Protein AF-A0A9P5XUV0-F1 (afdb_monomer)

Nearest PDB structures (foldseek):
  5xfi-assembly1_B  TM=5.082E-01  e=7.656E-01  Calystegia sepium
  5av7-assembly2_C  TM=4.952E-01  e=1.783E+00  Calystegia sepium
  4jgl-assembly1_A  TM=4.776E-01  e=5.744E+00  Bacteroides eggerthii DSM 20697

Solvent-accessible surface area (backbone atoms only — not comparable to full-atom values): 13568 Å² total; per-residue (Å²): 127,92,63,66,72,57,54,60,59,60,45,52,77,76,41,89,73,63,74,39,68,63,50,45,53,51,52,50,54,50,49,54,51,53,51,51,55,49,52,53,53,49,58,60,69,76,55,93,80,73,96,77,74,92,62,80,64,90,62,82,73,58,88,83,54,56,60,50,64,79,87,70,70,88,43,68,40,50,47,71,62,52,49,61,76,43,68,84,42,77,90,51,67,64,43,66,66,52,50,41,52,52,51,48,56,53,50,34,64,73,68,70,50,66,98,77,73,74,72,92,66,97,64,58,77,63,73,35,56,42,52,59,88,49,31,35,23,59,48,71,52,38,36,37,50,47,71,47,96,87,74,42,83,48,71,49,70,40,24,47,92,49,90,48,19,65,49,78,42,78,31,81,64,60,77,56,89,56,104,74,73,82,68,97,50,98,83,61,100,65,80,80,68,51,58,42,78,47,74,46,82,72,44,71,51,70,54,74,48,75,75,63,93,127

Mean predicted aligned error: 16.93 Å

Sequence (214 aa):
GELEHKTPKKWYLRTSRKNFVQQITQIERRQSRICKIRSTLNRERNNPSTGMRDIDEPSDIDPLVCYHIGKTQNNPVHIPSFLQANAWDPSLKGFLPMLKNHLLFRIQKILCVAPNLEVPGYTTGACLIFFQGDRIYQHAMIRFNYTTYDIRRVQDIVNPGTSHCNVMLLSGEATIQSPSTKALHPSLNVPPHPYIYAKVLGIYHVNVIYTGPG

Foldseek 3Di:
DPCVVVLLVVQLVVDPVPVVVVVSVVVVVVVVVVVVVVVVVVVVVPDPDDDDPPPPDPDPPPLPDFKDFDPDQPAKDQQVVVCVVVVVPPVCVCVLVVVLVVVLVVVCVVVVPDPPPPPPDDDDSSNQKDFDVNIKGFGQKMWGWDADPVRDIDIQMDGLVDPRFKDKDFDPCVVPPDPDDDDPPPPDPDPPDRIDMDGHNTDIDTDMGGRDDD

Secondary structure (DSSP, 8-state):
--STTHHHHHHHTTS-SSSHHHHHHHHHHHHHHHHHHHHHHHHHHS----------------TT--EEE----SSEEEHHHHHHHTTT-GGGTTHHHHHHHHHHHHHHHHHT--TT---SSS--GGGGEEEGGGEEEEES-EEEEEE-TTS-EEEEEE-TTSSTTEEEEE-GGGG---S----SSTT---PPPSEEEEE---EEE--EEE-S--

Structure (mmCIF, N/CA/C/O backbone):
data_AF-A0A9P5XUV0-F1
#
_entry.id   AF-A0A9P5XUV0-F1
#
loop_
_atom_site.group_PDB
_atom_site.id
_atom_site.type_symbol
_atom_site.label_atom_id
_atom_site.label_alt_id
_atom_site.label_comp_id
_atom_site.label_asym_id
_atom_site.label_entity_id
_atom_site.label_seq_id
_atom_site.pdbx_PDB_ins_code
_atom_site.Cartn_x
_atom_site.Cartn_y
_atom_site.Cartn_z
_atom_site.occupancy
_atom_site.B_iso_or_equiv
_atom_site.auth_seq_id
_atom_site.auth_comp_id
_atom_site.auth_asym_id
_atom_site.auth_atom_id
_atom_site.pdbx_PDB_model_num
ATOM 1 N N . GLY A 1 1 ? 4.238 -22.560 -43.565 1.00 52.72 1 GLY A N 1
ATOM 2 C CA . GLY A 1 1 ? 4.557 -23.753 -44.374 1.00 52.72 1 GLY A CA 1
ATOM 3 C C . GLY A 1 1 ? 4.628 -23.443 -45.859 1.00 52.72 1 GLY A C 1
ATOM 4 O O . GLY A 1 1 ? 5.632 -22.917 -46.306 1.00 52.72 1 GLY A O 1
ATOM 5 N N . GLU A 1 2 ? 3.575 -23.715 -46.637 1.00 51.16 2 GLU A N 1
ATOM 6 C CA . GLU A 1 2 ? 3.646 -23.655 -48.117 1.00 51.16 2 GLU A CA 1
ATOM 7 C C . GLU A 1 2 ? 3.222 -22.314 -48.763 1.00 51.16 2 GLU A C 1
ATOM 9 O O . GLU A 1 2 ? 3.473 -22.072 -49.944 1.00 51.16 2 GLU A O 1
ATOM 14 N N . LEU A 1 3 ? 2.607 -21.394 -48.008 1.00 55.12 3 LEU A N 1
ATOM 15 C CA . LEU A 1 3 ? 2.100 -20.106 -48.526 1.00 55.12 3 LEU A CA 1
ATOM 16 C C . LEU A 1 3 ? 2.934 -18.876 -48.124 1.00 55.12 3 LEU A C 1
ATOM 18 O O . LEU A 1 3 ? 2.789 -17.818 -48.740 1.00 55.12 3 LEU A O 1
ATOM 22 N N . GLU A 1 4 ? 3.841 -19.006 -47.154 1.00 57.94 4 GLU A N 1
ATOM 23 C CA . GLU A 1 4 ? 4.613 -17.882 -46.590 1.00 57.94 4 GLU A CA 1
ATOM 24 C C . GLU A 1 4 ? 5.681 -17.331 -47.543 1.00 57.94 4 GLU A C 1
ATOM 26 O O . GLU A 1 4 ? 6.051 -16.169 -47.443 1.00 57.94 4 GLU A O 1
ATOM 31 N N . HIS A 1 5 ? 6.122 -18.093 -48.547 1.00 58.78 5 HIS A N 1
ATOM 32 C CA . HIS A 1 5 ? 7.046 -17.581 -49.568 1.00 58.78 5 HIS A CA 1
ATOM 33 C C . HIS A 1 5 ? 6.363 -16.719 -50.646 1.00 58.78 5 HIS A C 1
ATOM 35 O O . HIS A 1 5 ? 7.043 -16.028 -51.413 1.00 58.78 5 HIS A O 1
ATOM 41 N N . LYS A 1 6 ? 5.021 -16.722 -50.726 1.00 67.62 6 LYS A N 1
ATOM 42 C CA . LYS A 1 6 ? 4.278 -15.904 -51.704 1.00 67.62 6 LYS A CA 1
ATOM 43 C C . LYS A 1 6 ? 4.158 -14.442 -51.257 1.00 67.62 6 LYS A C 1
ATOM 45 O O . LYS A 1 6 ? 4.060 -13.555 -52.108 1.00 67.62 6 LYS A O 1
ATOM 50 N N . THR A 1 7 ? 4.188 -14.173 -49.952 1.00 67.69 7 THR A N 1
ATOM 51 C CA . THR A 1 7 ? 4.042 -12.826 -49.380 1.00 67.69 7 THR A CA 1
ATOM 52 C C . THR A 1 7 ? 5.271 -11.935 -49.622 1.00 67.69 7 THR A C 1
ATOM 54 O O . THR A 1 7 ? 5.073 -10.863 -50.201 1.00 67.69 7 THR A O 1
ATOM 57 N N . PRO A 1 8 ? 6.530 -12.363 -49.372 1.00 68.94 8 PRO A N 1
ATOM 58 C CA . PRO A 1 8 ? 7.714 -11.570 -49.710 1.00 68.94 8 PRO A CA 1
ATOM 59 C C . PRO A 1 8 ? 7.824 -11.260 -51.204 1.00 68.94 8 PRO A C 1
ATOM 61 O O . PRO A 1 8 ? 8.154 -10.136 -51.576 1.00 68.94 8 PRO A O 1
ATOM 64 N N . LYS A 1 9 ? 7.482 -12.219 -52.080 1.00 77.88 9 LYS A N 1
ATOM 65 C CA . LYS A 1 9 ? 7.509 -12.024 -53.542 1.00 77.88 9 LYS A CA 1
ATOM 66 C C . LYS A 1 9 ? 6.509 -10.957 -54.005 1.00 77.88 9 LYS A C 1
ATOM 68 O O . LYS A 1 9 ? 6.847 -10.125 -54.843 1.00 77.88 9 LYS A O 1
ATOM 73 N N . LYS A 1 10 ? 5.301 -10.924 -53.427 1.00 79.44 10 LYS A N 1
ATOM 74 C CA . LYS A 1 10 ? 4.318 -9.855 -53.687 1.00 79.44 10 LYS A CA 1
ATOM 75 C C . LYS A 1 10 ? 4.767 -8.501 -53.131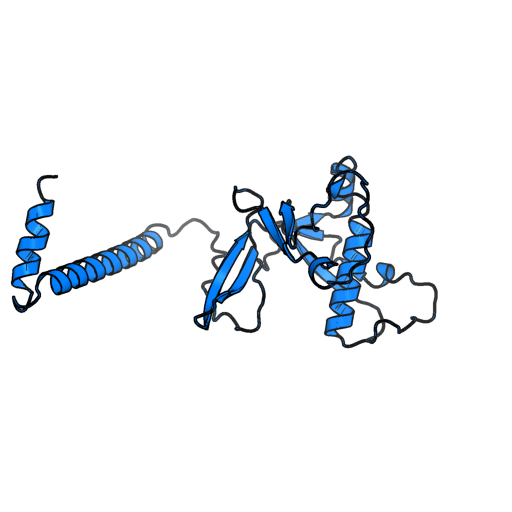 1.00 79.44 10 LYS A C 1
ATOM 77 O O . LYS A 1 10 ? 4.487 -7.475 -53.746 1.00 79.44 10 LYS A O 1
ATOM 82 N N . TRP A 1 11 ? 5.442 -8.477 -51.981 1.00 79.56 11 TRP A N 1
ATOM 83 C CA . TRP A 1 11 ? 5.949 -7.237 -51.383 1.00 79.56 11 TRP A CA 1
ATOM 84 C C . TRP A 1 11 ? 7.137 -6.663 -52.148 1.00 79.56 11 TRP A C 1
ATOM 86 O O . TRP A 1 11 ? 7.213 -5.448 -52.294 1.00 79.56 11 TRP A O 1
ATOM 96 N N . TYR A 1 12 ? 7.998 -7.511 -52.712 1.00 80.06 12 TYR A N 1
ATOM 97 C CA . TYR A 1 12 ? 9.131 -7.089 -53.535 1.00 80.06 12 TYR A CA 1
ATOM 98 C C . TYR A 1 12 ? 8.700 -6.204 -54.718 1.00 80.06 12 TYR A C 1
ATOM 100 O O . TYR A 1 12 ? 9.322 -5.171 -54.968 1.00 80.06 12 TYR A O 1
ATOM 108 N N . LEU A 1 13 ? 7.575 -6.529 -55.374 1.00 82.06 13 LEU A N 1
ATOM 109 C CA . LEU A 1 13 ? 6.984 -5.712 -56.450 1.00 82.06 13 LEU A CA 1
ATOM 110 C C . LEU A 1 13 ? 6.582 -4.295 -56.006 1.00 82.06 13 LEU A C 1
ATOM 112 O O . LEU A 1 13 ? 6.414 -3.422 -56.851 1.00 82.06 13 LEU A O 1
ATOM 116 N N . ARG A 1 14 ? 6.418 -4.066 -54.698 1.00 77.38 14 ARG A N 1
ATOM 117 C CA . ARG A 1 14 ? 6.035 -2.778 -54.096 1.00 77.38 14 ARG A CA 1
ATOM 118 C C . ARG A 1 14 ? 7.230 -1.997 -53.542 1.00 77.38 14 ARG A C 1
ATOM 120 O O . ARG A 1 14 ? 7.031 -0.976 -52.893 1.00 77.38 14 ARG A O 1
ATOM 127 N N . THR A 1 15 ? 8.449 -2.487 -53.757 1.00 84.94 15 THR A N 1
ATOM 128 C CA . THR A 1 15 ? 9.687 -1.812 -53.347 1.00 84.94 15 THR A CA 1
ATOM 129 C C . THR A 1 15 ? 10.328 -1.095 -54.528 1.00 84.94 15 THR A C 1
ATOM 131 O O . THR A 1 15 ? 10.116 -1.466 -55.683 1.00 84.94 15 THR A O 1
ATOM 134 N N . SER A 1 16 ? 11.193 -0.119 -54.254 1.00 84.25 16 SER A N 1
ATOM 135 C CA . SER A 1 16 ? 11.986 0.556 -55.294 1.00 84.25 16 SER A CA 1
ATOM 136 C C . SER A 1 16 ? 13.127 -0.306 -55.864 1.00 84.25 16 SER A C 1
ATOM 138 O O . SER A 1 16 ? 13.953 0.190 -56.628 1.00 84.25 16 SER A O 1
ATOM 140 N N . ARG A 1 17 ? 13.206 -1.590 -55.471 1.00 80.25 17 ARG A N 1
ATOM 141 C CA . ARG A 1 17 ? 14.240 -2.586 -55.824 1.00 80.25 17 ARG A CA 1
ATOM 142 C C . ARG A 1 17 ? 15.679 -2.230 -55.412 1.00 80.25 17 ARG A C 1
ATOM 144 O O . ARG A 1 17 ? 16.576 -3.044 -55.603 1.00 80.25 17 ARG A O 1
ATOM 151 N N . LYS A 1 18 ? 15.897 -1.080 -54.764 1.00 78.81 18 LYS A N 1
ATOM 152 C CA . LYS A 1 18 ? 17.152 -0.686 -54.100 1.00 78.81 18 LYS A CA 1
ATOM 153 C C . LYS A 1 18 ? 17.014 -0.883 -52.589 1.00 78.81 18 LYS A C 1
ATOM 155 O O . LYS A 1 18 ? 16.031 -0.428 -52.015 1.00 78.81 18 LYS A O 1
ATOM 160 N N . ASN A 1 19 ? 17.962 -1.565 -51.938 1.00 79.06 19 ASN A N 1
ATOM 161 C CA . ASN A 1 19 ? 17.894 -1.902 -50.502 1.00 79.06 19 ASN A CA 1
ATOM 162 C C . ASN A 1 19 ? 16.546 -2.534 -50.087 1.00 79.06 19 ASN A C 1
ATOM 164 O O . ASN A 1 19 ? 15.966 -2.217 -49.047 1.00 79.06 19 ASN A O 1
ATOM 168 N N . PHE A 1 20 ? 16.023 -3.428 -50.933 1.00 79.75 20 PHE A N 1
ATOM 169 C CA . PHE A 1 20 ? 14.659 -3.957 -50.835 1.00 79.75 20 PHE A CA 1
ATOM 170 C C . PHE A 1 20 ? 14.393 -4.749 -49.547 1.00 79.75 20 PHE A C 1
ATOM 172 O O . PHE A 1 20 ? 13.250 -4.804 -49.107 1.00 79.75 20 PHE A O 1
ATOM 179 N N . VAL A 1 21 ? 15.424 -5.319 -48.913 1.00 82.25 21 VAL A N 1
ATOM 180 C CA . VAL A 1 21 ? 15.295 -6.064 -47.649 1.00 82.25 21 VAL A CA 1
ATOM 181 C C . VAL A 1 21 ? 14.711 -5.173 -46.550 1.00 82.25 21 VAL A C 1
ATOM 183 O O . VAL A 1 21 ? 13.704 -5.530 -45.947 1.00 82.25 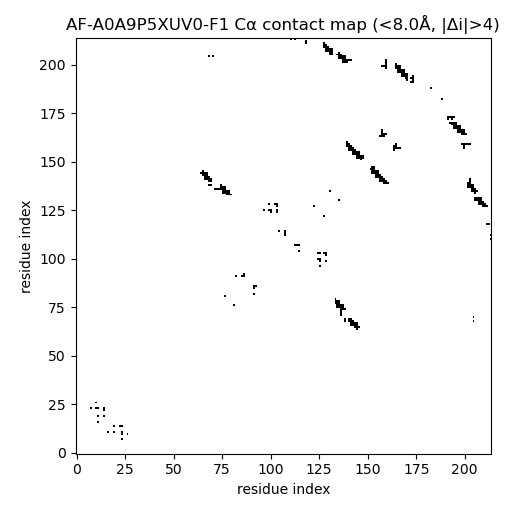21 VAL A O 1
ATOM 186 N N . GLN A 1 22 ? 15.264 -3.970 -46.357 1.00 81.94 22 GLN A N 1
ATOM 187 C CA . GLN A 1 22 ? 14.770 -3.025 -45.348 1.00 81.94 22 GLN A CA 1
ATOM 188 C C . GLN A 1 22 ? 13.331 -2.579 -45.642 1.00 81.94 22 GLN A C 1
ATOM 190 O O . GLN A 1 22 ? 12.510 -2.482 -44.730 1.00 81.94 22 GLN A O 1
ATOM 195 N N . GLN A 1 23 ? 13.001 -2.355 -46.918 1.00 82.25 23 GLN A N 1
ATOM 196 C CA . GLN A 1 23 ? 11.652 -1.962 -47.340 1.00 82.25 23 GLN A CA 1
ATOM 197 C C . GLN A 1 23 ? 10.634 -3.088 -47.115 1.00 82.25 23 GLN A C 1
ATOM 199 O O . GLN A 1 23 ? 9.534 -2.837 -46.626 1.00 82.25 23 GLN A O 1
ATOM 204 N N . ILE A 1 24 ? 11.009 -4.336 -47.403 1.00 87.00 24 ILE A N 1
ATOM 205 C CA . ILE A 1 24 ? 10.183 -5.515 -47.125 1.00 87.00 24 ILE A CA 1
ATOM 206 C C . ILE A 1 24 ? 9.918 -5.640 -45.622 1.00 87.00 24 ILE A C 1
ATOM 208 O O . ILE A 1 24 ? 8.761 -5.778 -45.227 1.00 87.00 24 ILE A O 1
ATOM 212 N N . THR A 1 25 ? 10.944 -5.500 -44.778 1.00 84.56 25 THR A N 1
ATOM 213 C CA . THR A 1 25 ? 10.781 -5.553 -43.317 1.00 84.56 25 THR A CA 1
ATOM 214 C C . THR A 1 25 ? 9.872 -4.433 -42.799 1.00 84.56 25 THR A C 1
ATOM 216 O O . THR A 1 25 ? 9.086 -4.638 -41.873 1.00 84.56 25 THR A O 1
ATOM 219 N N . GLN A 1 26 ? 9.927 -3.237 -43.391 1.00 83.50 26 GLN A N 1
ATOM 220 C CA . GLN A 1 26 ? 9.012 -2.145 -43.040 1.00 83.50 26 GLN A CA 1
ATOM 221 C C . GLN A 1 26 ? 7.563 -2.447 -43.445 1.00 83.50 26 GLN A C 1
ATOM 223 O O . GLN A 1 26 ? 6.647 -2.193 -42.657 1.00 83.50 26 GLN A O 1
ATOM 228 N N . ILE A 1 27 ? 7.344 -3.015 -44.637 1.00 85.94 27 ILE A N 1
ATOM 229 C CA . ILE A 1 27 ? 6.016 -3.441 -45.107 1.00 85.94 27 ILE A CA 1
ATOM 230 C C . ILE A 1 27 ? 5.442 -4.509 -44.172 1.00 85.94 27 ILE A C 1
ATOM 232 O O . ILE A 1 27 ? 4.299 -4.379 -43.732 1.00 85.94 27 ILE A O 1
ATOM 236 N N . GLU A 1 28 ? 6.243 -5.511 -43.815 1.00 87.56 28 GLU A N 1
ATOM 237 C CA . GLU A 1 28 ? 5.868 -6.568 -42.876 1.00 87.56 28 GLU A CA 1
ATOM 238 C C . GLU A 1 28 ? 5.474 -5.985 -41.513 1.00 87.56 28 GLU A C 1
ATOM 240 O O . GLU A 1 28 ? 4.361 -6.208 -41.032 1.00 87.56 28 GLU A O 1
ATOM 245 N N . ARG A 1 29 ? 6.334 -5.150 -40.915 1.00 84.56 29 ARG A N 1
ATOM 246 C CA . ARG A 1 29 ? 6.057 -4.503 -39.621 1.00 84.56 29 ARG A CA 1
ATOM 247 C C . ARG A 1 29 ? 4.781 -3.664 -39.663 1.00 84.56 29 ARG A C 1
ATOM 249 O O . ARG A 1 29 ? 4.002 -3.688 -38.707 1.00 84.56 29 ARG A O 1
ATOM 256 N N . ARG A 1 30 ? 4.545 -2.935 -40.759 1.00 85.12 30 ARG A N 1
ATOM 257 C CA . ARG A 1 30 ? 3.332 -2.125 -40.946 1.00 85.12 30 ARG A CA 1
ATOM 258 C C . ARG A 1 30 ? 2.086 -3.004 -41.041 1.00 85.12 30 ARG A C 1
ATOM 260 O O . ARG A 1 30 ? 1.092 -2.701 -40.385 1.00 85.12 30 ARG A O 1
ATOM 267 N N . GLN A 1 31 ? 2.135 -4.098 -41.799 1.00 86.88 31 GLN A N 1
ATOM 268 C CA . GLN A 1 31 ? 1.012 -5.033 -41.910 1.00 86.88 31 GLN A CA 1
ATOM 269 C C . GLN A 1 31 ? 0.723 -5.738 -40.585 1.00 86.88 31 GLN A C 1
ATOM 271 O O . GLN A 1 31 ? -0.436 -5.782 -40.173 1.00 86.88 31 GLN A O 1
ATOM 276 N N . SER A 1 32 ? 1.753 -6.183 -39.867 1.00 80.44 32 SER A N 1
ATOM 277 C CA . SER A 1 32 ? 1.615 -6.790 -38.539 1.00 80.44 32 SER A CA 1
ATOM 278 C C . SER A 1 32 ? 0.991 -5.824 -37.527 1.00 80.44 32 SER A C 1
ATOM 280 O O . SER A 1 32 ? 0.108 -6.221 -36.766 1.00 80.44 32 SER A O 1
ATOM 282 N N . ARG A 1 33 ? 1.371 -4.536 -37.545 1.00 84.31 33 ARG A N 1
ATOM 283 C CA . ARG A 1 33 ? 0.728 -3.501 -36.710 1.00 84.31 33 ARG A CA 1
ATOM 284 C C . ARG A 1 33 ? -0.743 -3.296 -37.070 1.00 84.31 33 ARG A C 1
ATOM 286 O O . ARG A 1 33 ? -1.581 -3.293 -36.175 1.00 84.31 33 ARG A O 1
ATOM 293 N N . ILE A 1 34 ? -1.071 -3.179 -38.358 1.00 86.56 34 ILE A N 1
ATOM 294 C CA . ILE A 1 34 ? -2.462 -3.014 -38.816 1.00 86.56 34 ILE A CA 1
ATOM 295 C C . ILE A 1 34 ? -3.312 -4.236 -38.440 1.00 86.56 34 ILE A C 1
ATOM 297 O O . ILE A 1 34 ? -4.448 -4.075 -37.999 1.00 86.56 34 ILE A O 1
ATOM 301 N N . CYS A 1 35 ? -2.771 -5.451 -38.565 1.00 80.88 35 CYS A N 1
ATOM 302 C CA . CYS A 1 35 ? -3.468 -6.672 -38.162 1.00 80.88 35 CYS A CA 1
ATOM 303 C C . CYS A 1 35 ? -3.724 -6.705 -36.652 1.00 80.88 35 CYS A C 1
ATOM 305 O O . CYS A 1 35 ? -4.839 -7.022 -36.244 1.00 80.88 35 CYS A O 1
ATOM 307 N N . LYS A 1 36 ? -2.745 -6.299 -35.829 1.00 80.38 36 LYS A N 1
ATOM 308 C CA . LYS A 1 36 ? -2.937 -6.161 -34.377 1.00 80.38 36 LYS A CA 1
ATOM 309 C C . LYS A 1 36 ? -4.056 -5.170 -34.049 1.00 80.38 36 LYS A C 1
ATOM 311 O O . LYS A 1 36 ? -4.973 -5.551 -33.331 1.00 80.38 36 LYS A O 1
ATOM 316 N N . ILE A 1 37 ? -4.048 -3.977 -34.651 1.00 81.31 37 ILE A N 1
ATOM 317 C CA . ILE A 1 37 ? -5.097 -2.956 -34.451 1.00 81.31 37 ILE A CA 1
ATOM 318 C C . ILE A 1 37 ? -6.482 -3.492 -34.851 1.00 81.31 37 ILE A C 1
ATOM 320 O O . ILE A 1 37 ? -7.459 -3.321 -34.125 1.00 81.31 37 ILE A O 1
ATOM 324 N N . ARG A 1 38 ? -6.582 -4.190 -35.989 1.00 82.38 38 ARG A N 1
ATOM 325 C CA . ARG A 1 38 ? -7.845 -4.805 -36.428 1.00 82.38 38 ARG A CA 1
ATOM 326 C C . ARG A 1 38 ? -8.312 -5.911 -35.485 1.00 82.38 38 ARG A C 1
ATOM 328 O O . ARG A 1 38 ? -9.507 -6.013 -35.234 1.00 82.38 38 ARG A O 1
ATOM 335 N N . SER A 1 39 ? -7.396 -6.718 -34.950 1.00 76.00 39 SER A N 1
ATOM 336 C CA . SER A 1 39 ? -7.743 -7.772 -33.990 1.00 76.00 39 SER A CA 1
ATOM 337 C C . SER A 1 39 ? -8.277 -7.205 -32.672 1.00 76.00 39 SER A C 1
ATOM 339 O O . SER A 1 39 ? -9.254 -7.732 -32.143 1.00 76.00 39 SER A O 1
ATOM 341 N N . THR A 1 40 ? -7.711 -6.096 -32.181 1.00 73.81 40 THR A N 1
ATOM 342 C CA . THR A 1 40 ? -8.212 -5.397 -30.989 1.00 73.81 40 THR A CA 1
ATOM 343 C C . THR A 1 40 ? -9.589 -4.784 -31.231 1.00 73.81 40 THR A C 1
ATOM 345 O O . THR A 1 40 ? -10.492 -5.035 -30.439 1.00 73.81 40 THR A O 1
ATOM 348 N N . LEU A 1 41 ? -9.795 -4.108 -32.367 1.00 74.75 41 LEU A N 1
ATOM 349 C CA . LEU A 1 41 ? -11.094 -3.515 -32.718 1.00 74.75 41 LEU A CA 1
ATOM 350 C C . LEU A 1 41 ? -12.192 -4.571 -32.933 1.00 74.75 41 LEU A C 1
ATOM 352 O O . LEU A 1 41 ? -13.326 -4.396 -32.499 1.00 74.75 41 LEU A O 1
ATOM 356 N N . ASN A 1 42 ? -11.873 -5.703 -33.569 1.00 73.94 42 ASN A N 1
ATOM 357 C CA . ASN A 1 42 ? -12.847 -6.783 -33.762 1.00 73.94 42 ASN A CA 1
ATOM 358 C C . ASN A 1 42 ? -13.190 -7.500 -32.447 1.00 73.94 42 ASN A C 1
ATOM 360 O O . ASN A 1 42 ? -14.333 -7.910 -32.259 1.00 73.94 42 ASN A O 1
ATOM 364 N N . ARG A 1 43 ? -12.231 -7.617 -31.517 1.00 66.38 43 ARG A N 1
ATOM 365 C CA . ARG A 1 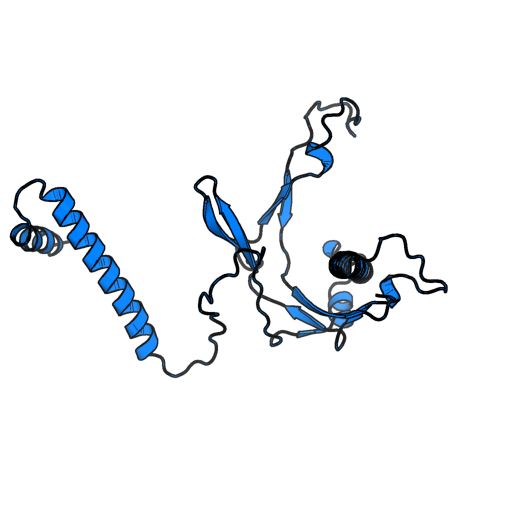43 ? -12.487 -8.120 -30.157 1.00 66.38 43 ARG A CA 1
ATOM 366 C C . ARG A 1 43 ? -13.418 -7.191 -29.375 1.00 66.38 43 ARG A C 1
ATOM 368 O O . ARG A 1 43 ? -14.234 -7.668 -28.595 1.00 66.38 43 ARG A O 1
ATOM 375 N N . GLU A 1 44 ? -13.316 -5.884 -29.596 1.00 61.50 44 GLU A N 1
ATOM 376 C CA . GLU A 1 44 ? -14.209 -4.889 -28.994 1.00 61.50 44 GLU A CA 1
ATOM 377 C C . GLU A 1 44 ? -15.608 -4.900 -29.615 1.00 61.50 44 GLU A C 1
ATOM 379 O O . GLU A 1 44 ? -16.585 -4.727 -28.894 1.00 61.50 44 GLU A O 1
ATOM 384 N N . ARG A 1 45 ? -15.713 -5.163 -30.922 1.00 63.09 45 ARG A N 1
ATOM 385 C CA . ARG A 1 45 ? -16.986 -5.193 -31.656 1.00 63.09 45 ARG A CA 1
ATOM 386 C C . ARG A 1 45 ? -17.812 -6.467 -31.427 1.00 63.09 45 ARG A C 1
ATOM 388 O O . ARG A 1 45 ? -19.035 -6.398 -31.471 1.00 63.09 45 ARG A O 1
ATOM 395 N N . ASN A 1 46 ? -17.170 -7.613 -31.185 1.00 60.56 46 ASN A N 1
ATOM 396 C CA . ASN A 1 46 ? -17.850 -8.916 -31.119 1.00 60.56 46 ASN A CA 1
ATOM 397 C C . ASN A 1 46 ? -18.296 -9.349 -29.707 1.00 60.56 46 ASN A C 1
ATOM 399 O O . ASN A 1 46 ? -18.952 -10.378 -29.594 1.00 60.56 46 ASN A O 1
ATOM 403 N N . ASN A 1 47 ? -17.999 -8.577 -28.653 1.00 52.25 47 ASN A N 1
ATOM 404 C CA . ASN A 1 47 ? -18.463 -8.845 -27.283 1.00 52.25 47 ASN A CA 1
ATOM 405 C C . ASN A 1 47 ? -19.223 -7.631 -26.703 1.00 52.25 47 ASN A C 1
ATOM 407 O O . ASN A 1 47 ? -18.617 -6.839 -25.978 1.00 52.25 47 ASN A O 1
ATOM 411 N N . PRO A 1 48 ? -20.541 -7.477 -26.952 1.00 51.12 48 PRO A N 1
ATOM 412 C CA . PRO A 1 48 ? -21.345 -6.406 -26.355 1.00 51.12 48 PRO A CA 1
ATOM 413 C C . PRO A 1 48 ? -21.850 -6.726 -24.934 1.00 51.12 48 PRO A C 1
ATOM 415 O O . PRO A 1 48 ? -22.649 -5.973 -24.385 1.00 51.12 48 PRO A O 1
ATOM 418 N N . SER A 1 49 ? -21.451 -7.847 -24.320 1.00 49.66 49 SER A N 1
ATOM 419 C CA . SER A 1 49 ? -22.075 -8.318 -23.073 1.00 49.66 49 SER A CA 1
ATOM 420 C C . SER A 1 49 ? -21.094 -9.063 -22.171 1.00 49.66 49 SER A C 1
ATOM 422 O O . SER A 1 49 ? -21.094 -10.284 -22.102 1.00 49.66 49 SER A O 1
ATOM 424 N N . THR A 1 50 ? -20.239 -8.323 -21.469 1.00 41.16 50 THR A N 1
ATOM 425 C CA . THR A 1 50 ? -19.721 -8.684 -20.137 1.00 41.16 50 THR A CA 1
ATOM 426 C C . THR A 1 50 ? -19.244 -7.382 -19.504 1.00 41.16 50 THR A C 1
ATOM 428 O O . THR A 1 50 ? -18.247 -6.798 -19.930 1.00 41.16 50 THR A O 1
ATOM 431 N N . GLY A 1 51 ? -20.010 -6.890 -18.531 1.00 43.50 51 GLY A N 1
ATOM 432 C CA . GLY A 1 51 ? -19.620 -5.765 -17.699 1.00 43.50 51 GLY A CA 1
ATOM 433 C C . GLY A 1 51 ? -18.384 -6.126 -16.883 1.00 43.50 51 GLY A C 1
ATOM 434 O O . GLY A 1 51 ? -18.442 -7.022 -16.057 1.00 43.50 51 GLY A O 1
ATOM 435 N N . MET A 1 52 ? -17.270 -5.464 -17.184 1.00 40.25 52 MET A N 1
ATOM 436 C CA . MET A 1 52 ? -16.136 -5.153 -16.303 1.00 40.25 52 MET A CA 1
ATOM 437 C C . MET A 1 52 ? -15.019 -4.636 -17.204 1.00 40.25 52 MET A C 1
ATOM 439 O O . MET A 1 52 ? -14.150 -5.373 -17.666 1.00 40.25 52 MET A O 1
ATOM 443 N N . ARG A 1 53 ? -15.072 -3.340 -17.498 1.00 36.84 53 ARG A N 1
ATOM 444 C CA . ARG A 1 53 ? -13.903 -2.598 -17.958 1.00 36.84 53 ARG A CA 1
ATOM 445 C C . ARG A 1 53 ? -13.669 -1.462 -16.974 1.00 36.84 53 ARG A C 1
ATOM 447 O O . ARG A 1 53 ? -13.910 -0.313 -17.298 1.00 36.84 53 ARG A O 1
ATOM 454 N N . ASP A 1 54 ? -13.104 -1.810 -15.819 1.00 41.31 54 ASP A N 1
ATOM 455 C CA . ASP A 1 54 ? -12.085 -0.961 -15.186 1.00 41.31 54 ASP A CA 1
ATOM 456 C C . ASP A 1 54 ? -10.786 -1.105 -15.998 1.00 41.31 54 ASP A C 1
ATOM 458 O O . ASP A 1 54 ? -9.738 -1.535 -15.514 1.00 41.31 54 ASP A O 1
ATOM 462 N N . ILE A 1 55 ? -10.878 -0.834 -17.297 1.00 43.84 55 ILE A N 1
ATOM 463 C CA . ILE A 1 55 ? -9.714 -0.470 -18.076 1.00 43.84 55 ILE A CA 1
ATOM 464 C C . ILE A 1 55 ? -9.812 1.040 -18.069 1.00 43.84 55 ILE A C 1
ATOM 466 O O . ILE A 1 55 ? -10.474 1.618 -18.927 1.00 43.84 55 ILE A O 1
ATOM 470 N N . ASP A 1 56 ? -9.187 1.648 -17.060 1.00 41.81 56 ASP A N 1
ATOM 471 C CA . ASP A 1 56 ? -8.559 2.941 -17.277 1.00 41.81 56 ASP A CA 1
ATOM 472 C C . ASP A 1 56 ? -7.745 2.762 -18.566 1.00 41.81 56 ASP A C 1
ATOM 474 O O . ASP A 1 56 ? -6.679 2.137 -18.602 1.00 41.81 56 ASP A O 1
ATOM 478 N N . GLU A 1 57 ? -8.331 3.242 -19.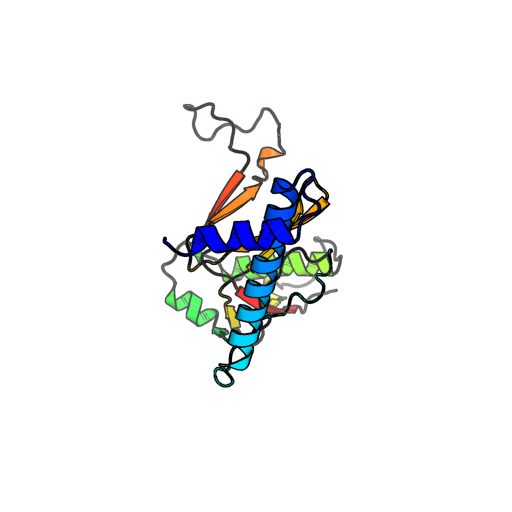661 1.00 40.72 57 GLU A N 1
ATOM 479 C CA . GLU A 1 57 ? -7.624 3.830 -20.784 1.00 40.72 57 GLU A CA 1
ATOM 480 C C . GLU A 1 57 ? -6.402 4.569 -20.216 1.00 40.72 57 GLU A C 1
ATOM 482 O O . GLU A 1 57 ? -6.518 5.128 -19.118 1.00 40.72 57 GLU A O 1
ATOM 487 N N . PRO A 1 58 ? -5.222 4.549 -20.867 1.00 41.53 58 PRO A N 1
ATOM 488 C CA . PRO A 1 58 ? -4.080 5.331 -20.415 1.00 41.53 58 PRO A CA 1
ATOM 489 C C . PRO A 1 58 ? -4.439 6.808 -20.592 1.00 41.53 58 PRO A C 1
ATOM 491 O O . PRO A 1 58 ? -4.040 7.460 -21.550 1.00 41.53 58 PRO A O 1
ATOM 494 N N . SER A 1 59 ? -5.264 7.300 -19.679 1.00 43.59 59 SER A N 1
ATOM 495 C CA . SER A 1 59 ? -5.537 8.689 -19.426 1.00 43.59 59 SER A CA 1
ATOM 496 C C . SER A 1 59 ? -4.175 9.279 -19.140 1.00 43.59 59 SER A C 1
ATOM 498 O O . SER A 1 59 ? -3.422 8.724 -18.336 1.00 43.59 59 SER A O 1
ATOM 500 N N . ASP A 1 60 ? -3.846 10.312 -19.915 1.00 46.12 60 ASP A N 1
ATOM 501 C CA . ASP A 1 60 ? -2.641 11.125 -19.823 1.00 46.12 60 ASP A CA 1
ATOM 502 C C . ASP A 1 60 ? -2.017 11.030 -18.434 1.00 46.12 60 ASP A C 1
ATOM 504 O O . ASP A 1 60 ? -2.508 11.608 -17.463 1.00 46.12 60 ASP A O 1
ATOM 508 N N . ILE A 1 61 ? -0.976 10.201 -18.330 1.00 54.38 61 ILE A N 1
ATOM 509 C CA . ILE A 1 61 ? -0.317 9.936 -17.060 1.00 54.38 61 ILE A CA 1
ATOM 510 C C . ILE A 1 61 ? 0.360 11.243 -16.686 1.00 54.38 61 ILE A C 1
ATOM 512 O O . ILE A 1 61 ? 1.386 11.595 -17.277 1.00 54.38 61 ILE A O 1
ATOM 516 N N . ASP A 1 62 ? -0.227 11.955 -15.723 1.00 58.97 62 ASP A N 1
ATOM 517 C CA . ASP A 1 62 ? 0.425 13.077 -15.069 1.00 58.97 62 ASP A CA 1
ATOM 518 C C . ASP A 1 62 ? 1.837 12.613 -14.671 1.00 58.97 62 ASP A C 1
ATOM 520 O O . ASP A 1 62 ? 1.987 11.660 -13.894 1.00 58.97 62 ASP A O 1
ATOM 524 N N . PRO A 1 63 ? 2.887 13.222 -15.244 1.00 57.47 63 PRO A N 1
ATOM 525 C CA . PRO A 1 63 ? 4.250 12.758 -15.066 1.00 57.47 63 PRO A CA 1
ATOM 526 C C . PRO A 1 63 ? 4.761 12.878 -13.630 1.00 57.47 63 PRO A C 1
ATOM 528 O O . PRO A 1 63 ? 5.824 12.328 -13.340 1.00 57.47 63 PRO A O 1
ATOM 531 N N . LEU A 1 64 ? 4.031 13.563 -12.742 1.00 66.44 64 LEU A N 1
ATOM 532 C CA . LEU A 1 64 ? 4.338 13.625 -11.314 1.00 66.44 64 LEU A CA 1
ATOM 533 C C . LEU A 1 64 ? 3.766 12.446 -10.509 1.00 66.44 64 LEU A C 1
ATOM 535 O O . LEU A 1 64 ? 4.158 12.242 -9.357 1.00 66.44 64 LEU A O 1
ATOM 539 N N . VAL A 1 65 ? 2.870 11.639 -11.084 1.00 79.56 65 VAL A N 1
ATOM 540 C CA . VAL A 1 65 ? 2.255 10.513 -10.373 1.00 79.56 65 VAL A CA 1
ATOM 541 C C . VAL A 1 65 ? 3.230 9.336 -10.314 1.00 79.56 65 VAL A C 1
ATOM 543 O O . VAL A 1 65 ? 3.525 8.693 -11.318 1.00 79.56 65 VAL A O 1
ATOM 546 N N . CYS A 1 66 ? 3.716 9.022 -9.112 1.00 84.62 66 CYS A N 1
ATOM 547 C CA . CYS A 1 66 ? 4.699 7.956 -8.883 1.00 84.62 66 CYS A CA 1
ATOM 548 C C . CYS A 1 66 ? 4.121 6.538 -9.066 1.00 84.62 66 CYS A C 1
ATOM 550 O O . CYS A 1 66 ? 4.838 5.618 -9.457 1.00 84.62 66 CYS A O 1
ATOM 552 N N . TYR A 1 67 ? 2.826 6.342 -8.813 1.00 90.75 67 TYR A N 1
ATOM 553 C CA . TYR A 1 67 ? 2.176 5.041 -8.957 1.00 90.75 67 TYR A CA 1
ATOM 554 C C . TYR A 1 67 ? 0.682 5.173 -9.261 1.00 90.75 67 TYR A C 1
ATOM 556 O O . TYR A 1 67 ? 0.047 6.166 -8.911 1.00 90.75 67 TYR A O 1
ATOM 564 N N . HIS A 1 68 ? 0.112 4.141 -9.879 1.00 90.62 68 HIS A N 1
ATOM 565 C CA . HIS A 1 68 ? -1.313 4.009 -10.167 1.00 90.62 68 HIS A CA 1
ATOM 566 C C . HIS A 1 68 ? -1.867 2.735 -9.529 1.00 90.62 68 HIS A C 1
ATOM 568 O O . HIS A 1 68 ? -1.309 1.645 -9.674 1.00 90.62 68 HIS A O 1
ATOM 574 N N . ILE A 1 69 ? -2.979 2.898 -8.823 1.00 91.88 69 ILE A N 1
ATOM 575 C CA . ILE A 1 69 ? -3.761 1.846 -8.180 1.00 91.88 69 ILE A CA 1
ATOM 576 C C . ILE A 1 69 ? -5.231 2.082 -8.530 1.00 91.88 69 ILE A C 1
ATOM 578 O O . ILE A 1 69 ? -5.646 3.229 -8.719 1.00 91.88 69 ILE A O 1
ATOM 582 N N . GLY A 1 70 ? -6.020 1.010 -8.614 1.00 88.19 70 GLY A N 1
ATOM 583 C CA . GLY A 1 70 ? -7.460 1.130 -8.822 1.00 88.19 70 GLY A CA 1
ATOM 584 C C . GLY A 1 70 ? -8.110 2.021 -7.756 1.00 88.19 70 GLY A C 1
ATOM 585 O O . GLY A 1 70 ? -7.738 1.992 -6.584 1.00 88.19 70 GLY A O 1
ATOM 586 N N . LYS A 1 71 ? -9.099 2.819 -8.160 1.00 89.44 71 LYS A N 1
ATOM 587 C CA . LYS A 1 71 ? -9.903 3.651 -7.243 1.00 89.44 71 LYS A CA 1
ATOM 588 C C . LYS A 1 71 ? -11.254 3.017 -6.909 1.00 89.44 71 LYS A C 1
ATOM 590 O O . LYS A 1 71 ? -12.036 3.581 -6.150 1.00 89.44 71 LYS A O 1
ATOM 595 N N . THR A 1 72 ? -11.547 1.860 -7.499 1.00 92.69 72 THR A N 1
ATOM 596 C CA . THR A 1 72 ? -12.822 1.177 -7.312 1.00 92.69 72 THR A CA 1
ATOM 597 C C . THR A 1 72 ? -12.915 0.553 -5.932 1.00 92.69 72 THR A C 1
ATOM 599 O O . THR A 1 72 ? -11.955 -0.001 -5.403 1.00 92.69 72 THR A O 1
ATOM 602 N N . GLN A 1 73 ? -14.104 0.642 -5.349 1.00 93.94 73 GLN A N 1
ATOM 603 C CA . GLN A 1 73 ? -14.406 0.192 -3.990 1.00 93.94 73 GLN A CA 1
ATOM 604 C C . GLN A 1 73 ? -15.177 -1.138 -3.981 1.00 93.94 73 GLN A C 1
ATOM 606 O O . GLN A 1 73 ? -15.789 -1.514 -2.985 1.00 93.94 73 GLN A O 1
ATOM 611 N N . ASN A 1 74 ? -15.137 -1.866 -5.100 1.00 93.06 74 ASN A N 1
ATOM 612 C CA . ASN A 1 74 ? -15.958 -3.054 -5.345 1.00 93.06 74 ASN A CA 1
ATOM 613 C C . ASN A 1 74 ? -15.537 -4.271 -4.511 1.00 93.06 74 ASN A C 1
ATOM 615 O O . ASN A 1 74 ? -16.330 -5.191 -4.343 1.00 93.06 74 ASN A O 1
ATOM 619 N N . ASN A 1 75 ? -14.310 -4.277 -3.984 1.00 94.12 75 ASN A N 1
ATOM 620 C CA . ASN A 1 75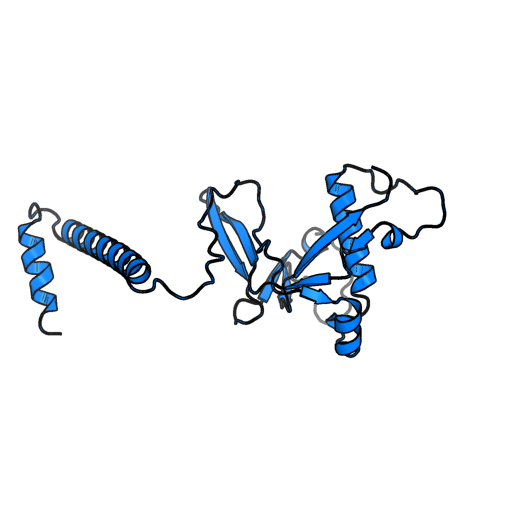 ? -13.794 -5.360 -3.152 1.00 94.12 75 ASN A CA 1
ATOM 621 C C . ASN A 1 75 ? -13.451 -4.866 -1.732 1.00 94.12 75 ASN A C 1
ATOM 623 O O . ASN A 1 75 ? -12.271 -4.667 -1.419 1.00 94.12 75 ASN A O 1
ATOM 627 N N . PRO A 1 76 ? -14.466 -4.585 -0.889 1.00 96.38 76 PRO A N 1
ATOM 628 C CA . PRO A 1 76 ? -14.264 -4.130 0.480 1.00 96.38 76 PRO A CA 1
ATOM 629 C C . PRO A 1 76 ? -13.850 -5.277 1.405 1.00 96.38 76 PRO A C 1
ATOM 631 O O . PRO A 1 76 ? -14.466 -6.339 1.437 1.00 96.38 76 PRO A O 1
ATOM 634 N N . VAL A 1 77 ? -12.862 -5.007 2.247 1.00 96.12 77 VAL A N 1
ATOM 635 C CA . VAL A 1 77 ? -12.373 -5.880 3.312 1.00 96.12 77 VAL A CA 1
ATOM 636 C C . VAL A 1 77 ? -12.560 -5.151 4.637 1.00 96.12 77 VAL A C 1
ATOM 638 O O . VAL A 1 77 ? -11.987 -4.085 4.858 1.00 96.12 77 VAL A O 1
ATOM 641 N N . HIS A 1 78 ? -13.374 -5.719 5.525 1.00 96.31 78 HIS A N 1
ATOM 642 C CA . HIS A 1 78 ? -13.588 -5.180 6.867 1.00 96.31 78 HIS A CA 1
ATOM 643 C C . HIS A 1 78 ? -12.364 -5.460 7.751 1.00 96.31 78 HIS A C 1
ATOM 645 O O . HIS A 1 78 ? -12.021 -6.622 7.989 1.00 96.31 78 HIS A O 1
ATOM 651 N N . ILE A 1 79 ? -11.702 -4.403 8.231 1.00 94.12 79 ILE A N 1
ATOM 652 C CA . ILE A 1 79 ? -10.383 -4.485 8.877 1.00 94.12 79 ILE A CA 1
ATOM 653 C C . ILE A 1 79 ? -10.407 -5.365 10.138 1.00 94.12 79 ILE A C 1
ATOM 655 O O . ILE A 1 79 ? -9.584 -6.279 10.217 1.00 94.12 79 ILE A O 1
ATOM 659 N N . PRO A 1 80 ? -11.324 -5.173 11.111 1.00 93.06 80 PRO A N 1
ATOM 660 C CA . PRO A 1 80 ? -11.336 -5.985 12.328 1.00 93.06 80 PRO A CA 1
ATOM 661 C C . PRO A 1 80 ? -11.532 -7.478 12.045 1.00 93.06 80 PRO A C 1
ATOM 663 O O . PRO A 1 80 ? -10.795 -8.310 12.570 1.00 93.06 80 PRO A O 1
ATOM 666 N N . SER A 1 81 ? -12.478 -7.819 11.164 1.00 95.06 81 SER A N 1
ATOM 667 C CA . SER A 1 81 ? -12.757 -9.213 10.795 1.00 95.06 81 SER A CA 1
ATOM 668 C C . SER A 1 81 ? -11.582 -9.852 10.060 1.00 95.06 81 SER A C 1
ATOM 670 O O . SER A 1 81 ? -11.247 -11.005 10.320 1.00 95.06 81 SER A O 1
ATOM 672 N N . PHE A 1 82 ? -10.924 -9.099 9.176 1.00 93.94 82 PHE A N 1
ATOM 673 C CA . PHE A 1 82 ? -9.729 -9.552 8.471 1.00 93.94 82 PHE A CA 1
ATOM 674 C C . PHE A 1 82 ? -8.570 -9.848 9.431 1.00 93.94 82 PHE A C 1
ATOM 676 O O . PHE A 1 82 ? -7.927 -10.890 9.312 1.00 93.94 82 PHE A O 1
ATOM 683 N N . LEU A 1 83 ? -8.329 -8.973 10.409 1.00 94.06 83 LEU A N 1
ATOM 684 C CA . LEU A 1 83 ? -7.276 -9.179 11.406 1.00 94.06 83 LEU A CA 1
ATOM 685 C C . LEU A 1 83 ? -7.582 -10.351 12.336 1.00 94.06 83 LEU A C 1
ATOM 687 O O . LEU A 1 83 ? -6.681 -11.115 12.667 1.00 94.06 83 LEU A O 1
ATOM 691 N N . GLN A 1 84 ? -8.846 -10.528 12.720 1.00 94.06 84 GLN A N 1
ATOM 692 C CA . GLN A 1 84 ? -9.263 -11.659 13.543 1.00 94.06 84 GLN A CA 1
ATOM 693 C C . GLN A 1 84 ? -9.097 -12.992 12.802 1.00 94.06 84 GLN A C 1
ATOM 695 O O . GLN A 1 84 ? -8.569 -13.946 13.370 1.00 94.06 84 GLN A O 1
ATOM 700 N N . ALA A 1 85 ? -9.503 -13.055 11.530 1.00 94.50 85 ALA A N 1
ATOM 701 C CA . ALA A 1 85 ? -9.369 -14.259 10.712 1.00 94.50 85 ALA A CA 1
ATOM 702 C C . ALA A 1 85 ? -7.901 -14.663 10.491 1.00 94.50 85 ALA A C 1
ATOM 704 O O . ALA A 1 85 ? -7.595 -15.849 10.407 1.00 94.50 85 ALA A O 1
ATOM 705 N N . ASN A 1 86 ? -6.992 -13.686 10.445 1.00 92.69 86 ASN A N 1
ATOM 706 C CA . ASN A 1 86 ? -5.567 -13.904 10.199 1.00 92.69 86 ASN A CA 1
ATOM 707 C C . ASN A 1 86 ? -4.699 -13.631 11.441 1.00 92.69 86 ASN A C 1
ATOM 709 O O . ASN A 1 86 ? -3.533 -13.263 11.314 1.00 92.69 86 ASN A O 1
ATOM 713 N N . ALA A 1 87 ? -5.238 -13.828 12.649 1.00 90.94 87 ALA A N 1
ATOM 714 C CA . ALA A 1 87 ? -4.527 -13.545 13.901 1.00 90.94 87 ALA A CA 1
ATOM 715 C C . ALA A 1 87 ? -3.212 -14.337 14.067 1.00 90.94 87 ALA A C 1
ATOM 717 O O . ALA A 1 87 ? -2.3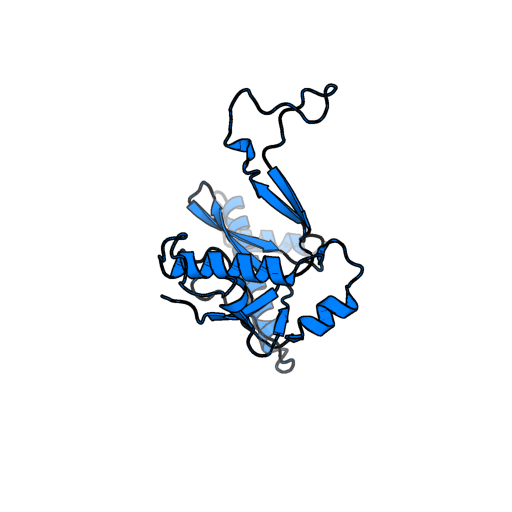20 -13.921 14.805 1.00 90.94 87 ALA A O 1
ATOM 718 N N . TRP A 1 88 ? -3.093 -15.472 13.374 1.00 90.56 88 TRP A N 1
ATOM 719 C CA . TRP A 1 88 ? -1.924 -16.350 13.396 1.00 90.56 88 TRP A CA 1
ATOM 720 C C . TRP A 1 88 ? -0.829 -15.950 12.398 1.00 90.56 88 TRP A C 1
ATOM 722 O O . TRP A 1 88 ? 0.261 -16.515 12.455 1.00 90.56 88 TRP A O 1
ATOM 732 N N . ASP A 1 89 ? -1.093 -15.008 11.486 1.00 92.81 89 ASP A N 1
ATOM 733 C CA . ASP A 1 89 ? -0.127 -14.575 10.473 1.00 92.81 89 ASP A CA 1
ATOM 734 C C . ASP A 1 89 ? 0.904 -13.604 11.084 1.00 92.81 89 ASP A C 1
ATOM 736 O O . ASP A 1 89 ? 0.542 -12.497 11.505 1.00 92.81 89 ASP A O 1
ATOM 740 N N . PRO A 1 90 ? 2.207 -13.955 11.097 1.00 91.50 90 PRO A N 1
ATOM 741 C CA . PRO A 1 90 ? 3.258 -13.062 11.579 1.00 91.50 90 PRO A CA 1
ATOM 742 C C . PRO A 1 90 ? 3.312 -11.723 10.833 1.00 91.50 90 PRO A C 1
ATOM 744 O O . PRO A 1 90 ? 3.686 -10.710 11.425 1.00 91.50 90 PRO A O 1
ATOM 747 N N . SER A 1 91 ? 2.910 -11.700 9.559 1.00 87.12 91 SER A N 1
ATOM 748 C CA . SER A 1 91 ? 2.945 -10.519 8.684 1.00 87.12 91 SER A CA 1
ATOM 749 C C . SER A 1 91 ? 1.933 -9.447 9.096 1.00 87.12 91 SER A C 1
ATOM 751 O O . SER A 1 91 ? 2.086 -8.280 8.738 1.00 87.12 91 SER A O 1
ATOM 753 N N . LEU A 1 92 ? 0.898 -9.830 9.850 1.00 90.88 92 LEU A N 1
ATOM 754 C CA . LEU A 1 92 ? -0.172 -8.936 10.299 1.00 90.88 92 LEU A CA 1
ATOM 755 C C . LEU A 1 92 ? -0.028 -8.518 11.768 1.00 90.88 92 LEU A C 1
ATOM 757 O O . LEU A 1 92 ? -0.855 -7.762 12.293 1.00 90.88 92 LEU A O 1
ATOM 761 N N . LYS A 1 93 ? 1.044 -8.948 12.441 1.00 90.31 93 LYS A N 1
ATOM 762 C CA . LYS A 1 93 ? 1.319 -8.568 13.827 1.00 90.31 93 LYS A CA 1
ATOM 763 C C . LYS A 1 93 ? 1.527 -7.055 13.934 1.00 90.31 93 LYS A C 1
ATOM 765 O O . LYS A 1 93 ? 2.465 -6.501 13.375 1.00 90.31 93 LYS A O 1
ATOM 770 N N . GLY A 1 94 ? 0.651 -6.380 14.679 1.00 88.75 94 GLY A N 1
ATOM 771 C CA . GLY A 1 94 ? 0.714 -4.923 14.843 1.00 88.75 94 GLY A CA 1
ATOM 772 C C . GLY A 1 94 ? 0.293 -4.127 13.601 1.00 88.75 94 GLY A C 1
ATOM 773 O O . GLY A 1 94 ? 0.544 -2.923 13.547 1.00 88.75 94 GLY A O 1
ATOM 774 N N . PHE A 1 95 ? -0.377 -4.766 12.633 1.00 91.06 95 PHE A N 1
ATOM 775 C CA . PHE A 1 95 ? -0.758 -4.155 11.356 1.00 91.06 95 PHE A CA 1
ATOM 776 C C . PHE A 1 95 ? -1.487 -2.817 11.513 1.00 91.06 95 PHE A C 1
ATOM 778 O O . PHE A 1 95 ? -1.098 -1.828 10.902 1.00 91.06 95 PHE A O 1
ATOM 785 N N . LEU A 1 96 ? -2.530 -2.759 12.347 1.00 91.19 96 LEU A N 1
ATOM 786 C CA . LEU A 1 96 ? -3.393 -1.579 12.448 1.00 91.19 96 LEU A CA 1
ATOM 787 C C . LEU A 1 96 ? -2.668 -0.362 13.061 1.00 91.19 96 LEU A C 1
ATOM 789 O O . LEU A 1 96 ? -2.705 0.702 12.438 1.00 91.19 96 LEU A O 1
ATOM 793 N N . PRO A 1 97 ? -1.951 -0.479 14.199 1.00 90.56 97 PRO A N 1
ATOM 794 C CA . PRO A 1 97 ? -1.091 0.598 14.691 1.00 90.56 97 PRO A CA 1
ATOM 795 C C . PRO A 1 97 ? -0.049 1.065 13.666 1.00 90.56 97 PRO A C 1
ATOM 797 O O . PRO A 1 97 ? 0.104 2.267 13.452 1.00 90.56 97 PRO A O 1
ATOM 800 N N . MET A 1 98 ? 0.635 0.133 12.990 1.00 90.56 98 MET A N 1
ATOM 801 C CA . MET A 1 98 ? 1.649 0.468 11.982 1.00 90.56 98 MET A CA 1
ATOM 802 C C . MET A 1 98 ? 1.043 1.186 10.772 1.00 90.56 98 MET A C 1
ATOM 804 O O . MET A 1 98 ? 1.608 2.172 10.298 1.00 90.56 98 MET A O 1
ATOM 808 N N . LEU A 1 99 ? -0.127 0.739 10.308 1.00 91.62 99 LEU A N 1
ATOM 809 C CA . LEU A 1 99 ? -0.861 1.362 9.212 1.00 91.62 99 LEU A CA 1
ATOM 810 C C . LEU A 1 99 ? -1.274 2.791 9.570 1.00 91.62 99 LEU A C 1
ATOM 812 O O . LEU A 1 99 ? -1.029 3.709 8.789 1.00 91.62 99 LEU A O 1
ATOM 816 N N . LYS A 1 100 ? -1.856 2.998 10.756 1.00 90.88 100 LYS A N 1
ATOM 817 C CA . LYS A 1 100 ? -2.241 4.338 11.215 1.00 90.88 100 LYS A CA 1
ATOM 818 C C . LYS A 1 100 ? -1.031 5.267 11.321 1.00 90.88 100 LYS A C 1
ATOM 820 O O . LYS A 1 100 ? -1.080 6.372 10.793 1.00 90.88 100 LYS A O 1
ATOM 825 N N . ASN A 1 101 ? 0.074 4.805 11.904 1.00 89.75 101 ASN A N 1
ATOM 826 C CA . ASN A 1 101 ? 1.304 5.597 11.988 1.00 89.75 101 ASN A CA 1
ATOM 827 C C . ASN A 1 101 ? 1.859 5.949 10.597 1.00 89.75 101 ASN A C 1
ATOM 829 O O . ASN A 1 101 ? 2.254 7.090 10.360 1.00 89.75 101 ASN A O 1
ATOM 833 N N . HIS A 1 102 ? 1.844 4.996 9.658 1.00 90.06 102 HIS A N 1
ATOM 834 C CA . HIS A 1 102 ? 2.279 5.241 8.283 1.00 90.06 102 HIS A CA 1
ATOM 835 C C . HIS A 1 102 ? 1.422 6.307 7.591 1.00 90.06 102 HIS A C 1
ATOM 837 O O . HIS A 1 102 ? 1.952 7.221 6.960 1.00 90.06 102 HIS A O 1
ATOM 843 N N . LEU A 1 103 ? 0.098 6.201 7.714 1.00 90.81 103 LEU A N 1
ATOM 844 C CA . LEU A 1 103 ? -0.838 7.154 7.124 1.00 90.81 103 LEU A CA 1
ATOM 845 C C . LEU A 1 103 ? -0.701 8.542 7.750 1.00 90.81 103 LEU A C 1
ATOM 847 O O . LEU A 1 103 ? -0.702 9.525 7.016 1.00 90.81 103 LEU A O 1
ATOM 851 N N . LEU A 1 104 ? -0.505 8.625 9.069 1.00 88.88 104 LEU A N 1
ATOM 852 C CA . LEU A 1 104 ? -0.293 9.894 9.767 1.00 88.88 104 LEU A CA 1
ATOM 853 C C . LEU A 1 104 ? 0.923 10.625 9.213 1.00 88.88 104 LEU A C 1
ATOM 855 O O . LEU A 1 104 ? 0.811 11.775 8.796 1.00 88.88 104 LEU A O 1
ATOM 859 N N . PHE A 1 105 ? 2.055 9.926 9.127 1.00 86.12 105 PHE A N 1
ATOM 860 C CA . PHE A 1 105 ? 3.283 10.477 8.565 1.00 86.12 105 PHE A CA 1
ATOM 861 C C . PHE A 1 105 ? 3.085 10.974 7.125 1.00 86.12 105 PHE A C 1
ATOM 863 O O . PHE A 1 105 ? 3.557 12.050 6.753 1.00 86.12 105 PHE A O 1
ATOM 870 N N . ARG A 1 106 ? 2.356 10.212 6.298 1.00 86.88 106 ARG A N 1
ATOM 871 C CA . ARG A 1 106 ? 2.049 10.601 4.913 1.00 86.88 106 ARG A CA 1
ATOM 872 C C . ARG A 1 106 ? 1.164 11.847 4.848 1.00 86.88 106 ARG A C 1
ATOM 874 O O . ARG A 1 106 ? 1.454 12.726 4.043 1.00 86.88 106 ARG A O 1
ATOM 881 N N . ILE A 1 107 ? 0.127 11.929 5.679 1.00 87.12 107 ILE A N 1
ATOM 882 C CA . ILE A 1 107 ? -0.805 13.065 5.718 1.00 87.12 107 ILE A CA 1
ATOM 883 C C . ILE A 1 107 ? -0.096 14.322 6.228 1.00 87.12 107 ILE A C 1
ATOM 885 O O . ILE A 1 107 ? -0.176 15.357 5.577 1.00 87.12 107 ILE A O 1
ATOM 889 N N . GLN A 1 108 ? 0.676 14.230 7.313 1.00 84.88 108 GLN A N 1
ATOM 890 C CA . GLN A 1 108 ? 1.468 15.354 7.831 1.00 84.88 108 GLN A CA 1
ATOM 891 C C . GLN A 1 108 ? 2.448 15.894 6.784 1.00 84.88 108 GLN A C 1
ATOM 893 O O . GLN A 1 108 ? 2.566 17.106 6.616 1.00 84.88 108 GLN A O 1
ATOM 898 N N . LYS A 1 109 ? 3.093 15.001 6.019 1.00 84.50 109 LYS A N 1
ATOM 899 C CA . LYS A 1 109 ? 3.967 15.392 4.906 1.00 84.50 109 LYS A CA 1
ATOM 900 C C . LYS A 1 109 ? 3.217 16.145 3.801 1.00 84.50 109 LYS A C 1
ATOM 902 O O . LYS A 1 109 ? 3.798 17.040 3.200 1.00 84.50 109 LYS A O 1
ATOM 907 N N . ILE A 1 110 ? 1.964 15.783 3.521 1.00 84.50 110 ILE A N 1
ATOM 908 C CA . ILE A 1 110 ? 1.118 16.481 2.537 1.00 84.50 110 ILE A CA 1
ATOM 909 C C . ILE A 1 110 ? 0.681 17.850 3.069 1.00 84.50 110 ILE A C 1
ATOM 911 O O . ILE A 1 110 ? 0.686 18.819 2.320 1.00 84.50 110 ILE A O 1
ATOM 915 N N . LEU A 1 111 ? 0.335 17.932 4.355 1.00 82.81 111 LEU A N 1
ATOM 916 C CA . LEU A 1 111 ? -0.102 19.169 5.006 1.00 82.81 111 LEU A CA 1
ATOM 917 C C . LEU A 1 111 ? 1.059 20.119 5.356 1.00 82.81 111 LEU A C 1
ATOM 919 O O . LEU A 1 111 ? 0.816 21.205 5.866 1.00 82.81 111 LEU A O 1
ATOM 923 N N . CYS A 1 112 ? 2.317 19.731 5.105 1.00 75.38 112 CYS A N 1
ATOM 924 C CA . CYS A 1 112 ? 3.518 20.481 5.503 1.00 75.38 112 CYS A CA 1
ATOM 925 C C . CYS A 1 112 ? 3.577 20.814 7.008 1.00 75.38 112 CYS A C 1
ATOM 927 O O . CYS A 1 112 ? 4.263 21.750 7.421 1.00 75.38 112 CYS A O 1
ATOM 929 N N . VAL A 1 113 ? 2.887 20.031 7.839 1.00 67.56 113 VAL A N 1
ATOM 930 C CA . VAL A 1 113 ? 2.886 20.177 9.296 1.00 67.56 113 VAL A CA 1
ATOM 931 C C . VAL A 1 113 ? 4.212 19.627 9.817 1.00 67.56 113 VAL A C 1
ATOM 933 O O . VAL A 1 113 ? 4.583 18.490 9.512 1.00 67.56 113 VAL A O 1
ATOM 936 N N . ALA A 1 114 ? 4.955 20.430 10.584 1.00 59.69 114 ALA A N 1
ATOM 937 C CA . ALA A 1 114 ? 6.204 19.978 11.188 1.00 59.69 114 ALA A CA 1
ATOM 938 C C . ALA A 1 114 ? 5.942 18.735 12.067 1.00 59.69 114 ALA A C 1
ATOM 940 O O . ALA A 1 114 ? 4.968 18.727 12.823 1.00 59.69 114 ALA A O 1
ATOM 941 N N . PRO A 1 115 ? 6.812 17.705 12.031 1.00 57.03 115 PRO A N 1
ATOM 942 C CA . PRO A 1 115 ? 6.601 16.434 12.739 1.00 57.03 115 PRO A CA 1
ATOM 943 C C . PRO A 1 115 ? 6.523 16.566 14.273 1.00 57.03 115 PRO A C 1
ATOM 945 O O . PRO A 1 115 ? 6.222 15.590 14.951 1.00 57.03 115 PRO A O 1
ATOM 948 N N . ASN A 1 116 ? 6.763 17.768 14.807 1.00 51.66 116 ASN A N 1
ATOM 949 C CA . ASN A 1 116 ? 6.896 18.066 16.230 1.00 51.66 116 ASN A CA 1
ATOM 950 C C . ASN A 1 116 ? 5.757 18.938 16.783 1.00 51.66 116 ASN A C 1
ATOM 952 O O . ASN A 1 116 ? 5.920 19.543 17.840 1.00 51.66 116 ASN A O 1
ATOM 956 N N . LEU A 1 117 ? 4.616 19.048 16.095 1.00 50.53 117 LEU A N 1
ATOM 957 C CA . LEU A 1 117 ? 3.425 19.615 16.727 1.00 50.53 117 LEU A CA 1
ATOM 958 C C . LEU A 1 117 ? 2.862 18.579 17.701 1.00 50.53 117 LEU A C 1
ATOM 960 O O . LEU A 1 117 ? 1.993 17.775 17.363 1.00 50.53 117 LEU A O 1
ATOM 964 N N . GLU A 1 118 ? 3.422 18.582 18.911 1.00 47.00 118 GLU A N 1
ATOM 965 C CA . GLU A 1 118 ? 2.810 17.997 20.095 1.00 47.00 118 GLU A CA 1
ATOM 966 C C . GLU A 1 118 ? 1.397 18.569 20.204 1.00 47.00 118 GLU A C 1
ATOM 968 O O . GLU A 1 118 ? 1.193 19.718 20.593 1.00 47.00 118 GLU A O 1
ATOM 973 N N . VAL A 1 119 ? 0.408 17.786 19.775 1.00 48.91 119 VAL A N 1
ATOM 974 C CA . VAL A 1 119 ? -0.995 18.141 19.962 1.00 48.91 119 VAL A CA 1
ATOM 975 C C . VAL A 1 119 ? -1.229 18.150 21.476 1.00 48.91 119 VAL A C 1
ATOM 977 O O . VAL A 1 119 ? -1.033 17.111 22.117 1.00 48.91 119 VAL A O 1
ATOM 980 N N . PRO A 1 120 ? -1.602 19.288 22.089 1.00 40.47 120 PRO A N 1
ATOM 981 C CA . PRO A 1 120 ? -1.788 19.346 23.527 1.00 40.47 120 PRO A CA 1
ATOM 982 C C . PRO A 1 120 ? -3.053 18.562 23.886 1.00 40.47 120 PRO A C 1
ATOM 984 O O . PRO A 1 120 ? -4.170 19.002 23.628 1.00 40.47 120 PRO A O 1
ATOM 987 N N . GLY A 1 121 ? -2.864 17.384 24.479 1.00 44.16 121 GLY A N 1
ATOM 988 C CA . GLY A 1 121 ? -3.929 16.587 25.085 1.00 44.16 121 GLY A CA 1
ATOM 989 C C . GLY A 1 121 ? -3.989 15.156 24.563 1.00 44.16 121 GLY A C 1
ATOM 990 O O . GLY A 1 121 ? -4.508 14.933 23.477 1.00 44.16 121 GLY A O 1
ATOM 991 N N . TYR A 1 122 ? -3.482 14.218 25.377 1.00 45.56 122 TYR A N 1
ATOM 992 C CA . TYR A 1 122 ? -3.802 12.779 25.545 1.00 45.56 122 TYR A CA 1
ATOM 993 C C . TYR A 1 122 ? -4.140 11.881 24.332 1.00 45.56 122 TYR A C 1
ATOM 995 O O . TYR A 1 122 ? -4.421 10.696 24.505 1.00 45.56 122 TYR A O 1
ATOM 1003 N N . THR A 1 123 ? -4.099 12.380 23.105 1.00 49.31 123 THR A N 1
ATOM 1004 C CA . THR A 1 123 ? -4.485 11.663 21.897 1.00 49.31 123 THR A CA 1
ATOM 1005 C C . THR A 1 123 ? -3.224 11.118 21.255 1.00 49.31 123 THR A C 1
ATOM 1007 O O . THR A 1 123 ? -2.464 11.816 20.593 1.00 49.31 123 THR A O 1
ATOM 1010 N N . THR A 1 124 ? -2.967 9.830 21.481 1.00 58.88 124 THR A N 1
ATOM 1011 C CA . THR A 1 124 ? -1.972 9.082 20.708 1.00 58.88 124 THR A CA 1
ATOM 1012 C C . THR A 1 124 ? -2.228 9.341 19.219 1.00 58.88 124 THR A C 1
ATOM 1014 O O . THR A 1 124 ? -3.381 9.285 18.802 1.00 58.88 124 THR A O 1
ATOM 1017 N N . GLY A 1 125 ? -1.203 9.599 18.395 1.00 59.56 125 GLY A N 1
ATOM 1018 C CA . GLY A 1 125 ? -1.383 9.953 16.970 1.00 59.56 125 GLY A CA 1
ATOM 1019 C C . GLY A 1 125 ? -2.262 8.976 16.160 1.00 59.56 125 GLY A C 1
ATOM 1020 O O . GLY A 1 125 ? -2.895 9.363 15.182 1.00 59.56 125 GLY A O 1
ATOM 1021 N N . ALA A 1 126 ? -2.398 7.727 16.618 1.00 61.94 126 ALA A N 1
ATOM 1022 C CA . ALA A 1 126 ? -3.320 6.724 16.081 1.00 61.94 126 ALA A CA 1
ATOM 1023 C C . ALA A 1 126 ? -4.825 7.035 16.290 1.00 61.94 126 ALA A C 1
ATOM 1025 O O . ALA A 1 126 ? -5.674 6.434 15.628 1.00 61.94 126 ALA A O 1
ATOM 1026 N N . CYS A 1 127 ? -5.187 7.950 17.187 1.00 70.31 127 CYS A N 1
ATOM 1027 C CA . CYS A 1 127 ? -6.567 8.385 17.416 1.00 70.31 127 CYS A CA 1
ATOM 1028 C C . CYS A 1 127 ? -7.024 9.468 16.429 1.00 70.31 127 CYS A C 1
ATOM 1030 O O . CYS A 1 127 ? -8.218 9.720 16.331 1.00 70.31 127 CYS A O 1
ATOM 1032 N N . LEU A 1 128 ? -6.103 10.075 15.675 1.00 81.62 128 LEU A N 1
ATOM 1033 C CA . LEU A 1 128 ? -6.415 11.139 14.711 1.00 81.62 128 LEU A CA 1
ATOM 1034 C C . LEU A 1 128 ? -6.875 10.605 13.348 1.00 81.62 128 LEU A C 1
ATOM 1036 O O . LEU A 1 128 ? -7.232 11.386 12.470 1.00 81.62 128 LEU A O 1
ATOM 1040 N N . ILE A 1 129 ? -6.809 9.285 13.153 1.00 89.62 129 ILE A N 1
ATOM 1041 C CA . ILE A 1 129 ? -7.045 8.611 11.876 1.00 89.62 129 ILE A CA 1
ATOM 1042 C C . ILE A 1 129 ? -8.215 7.651 12.008 1.00 89.62 129 ILE A C 1
ATOM 1044 O O . ILE A 1 129 ? -8.154 6.666 12.762 1.00 89.62 129 ILE A O 1
ATOM 1048 N N . PHE A 1 130 ? -9.234 7.909 11.192 1.00 91.44 130 PHE A N 1
ATOM 1049 C CA . PHE A 1 130 ? -10.424 7.082 11.059 1.00 91.44 130 PHE A CA 1
ATOM 1050 C C . PHE A 1 130 ? -10.515 6.502 9.652 1.00 91.44 130 PHE A C 1
ATOM 1052 O O . PHE A 1 130 ? -10.322 7.202 8.658 1.00 91.44 130 PHE A O 1
ATOM 1059 N N . PHE A 1 131 ? -10.819 5.210 9.576 1.00 93.56 131 PHE A N 1
ATOM 1060 C CA . PHE A 1 131 ? -11.061 4.518 8.318 1.00 93.56 131 PHE A CA 1
ATOM 1061 C C . PHE A 1 131 ? -12.540 4.625 7.972 1.00 93.56 131 PHE A C 1
ATOM 1063 O O . PHE A 1 131 ? -13.398 4.298 8.792 1.00 93.56 131 PHE A O 1
ATOM 1070 N N . GLN A 1 132 ? -12.858 5.073 6.760 1.00 93.50 132 GLN A N 1
ATOM 1071 C CA . GLN A 1 132 ? -14.252 5.194 6.351 1.00 93.50 132 GLN A CA 1
ATOM 1072 C C . GLN A 1 132 ? -14.916 3.807 6.322 1.00 93.50 132 GLN A C 1
ATOM 1074 O O . GLN A 1 132 ? -14.566 2.952 5.508 1.00 93.50 132 GLN A O 1
ATOM 1079 N N . GLY A 1 133 ? -15.881 3.593 7.220 1.00 91.12 133 GLY A N 1
ATOM 1080 C CA . GLY A 1 133 ? -16.623 2.335 7.333 1.00 91.12 133 GLY A CA 1
ATOM 1081 C C . GLY A 1 133 ? -15.778 1.129 7.755 1.00 91.12 133 GLY A C 1
ATOM 1082 O O . GLY A 1 133 ? -16.158 0.011 7.412 1.00 91.12 133 GLY A O 1
ATOM 1083 N N . ASP A 1 134 ? -14.636 1.349 8.424 1.00 94.00 134 ASP A N 1
ATOM 1084 C CA . ASP A 1 134 ? -13.697 0.307 8.878 1.00 94.00 134 ASP A CA 1
ATOM 1085 C C . ASP A 1 134 ? -13.265 -0.669 7.772 1.00 94.00 134 ASP A C 1
ATOM 1087 O O . ASP A 1 134 ? -13.038 -1.863 7.997 1.00 94.00 134 ASP A O 1
ATOM 1091 N N . ARG A 1 135 ? -13.161 -0.154 6.541 1.00 94.81 135 ARG A N 1
ATOM 1092 C CA . ARG A 1 135 ? -12.867 -0.937 5.342 1.00 94.81 135 ARG A CA 1
ATOM 1093 C C . ARG A 1 135 ? -11.586 -0.480 4.666 1.00 94.81 135 ARG A C 1
ATOM 1095 O O . ARG A 1 135 ? -11.316 0.711 4.533 1.00 94.81 135 ARG A O 1
ATOM 1102 N N . ILE A 1 136 ? -10.845 -1.461 4.172 1.00 95.56 136 ILE A N 1
ATOM 1103 C CA . ILE A 1 136 ? -9.847 -1.291 3.116 1.00 95.56 136 ILE A CA 1
ATOM 1104 C C . ILE A 1 136 ? -10.367 -1.961 1.851 1.00 95.56 136 ILE A C 1
ATOM 1106 O O . ILE A 1 136 ? -11.199 -2.859 1.917 1.00 95.56 136 ILE A O 1
ATOM 1110 N N . TYR A 1 137 ? -9.885 -1.544 0.693 1.00 96.31 137 TYR A N 1
ATOM 1111 C CA . TYR A 1 137 ? -10.352 -2.054 -0.588 1.00 96.31 137 TYR A CA 1
ATOM 1112 C C . TYR A 1 137 ? -9.197 -2.702 -1.330 1.00 96.31 137 TYR A C 1
ATOM 1114 O O . TYR A 1 137 ? -8.178 -2.055 -1.596 1.00 96.31 137 TYR A O 1
ATOM 1122 N N . GLN A 1 138 ? -9.351 -3.984 -1.632 1.00 95.88 138 GLN A N 1
ATOM 1123 C CA . GLN A 1 138 ? -8.289 -4.801 -2.198 1.00 95.88 138 GLN A CA 1
ATOM 1124 C C . GLN A 1 138 ? -8.232 -4.684 -3.721 1.00 95.88 138 GLN A C 1
ATOM 1126 O O . GLN A 1 138 ? -9.253 -4.733 -4.404 1.00 95.88 138 GLN A O 1
ATOM 1131 N N . HIS A 1 139 ? -7.009 -4.635 -4.244 1.00 95.19 139 HIS A N 1
ATOM 1132 C CA . HIS A 1 139 ? -6.710 -4.569 -5.669 1.00 95.19 139 HIS A CA 1
ATOM 1133 C C . HIS A 1 139 ? -5.823 -5.720 -6.122 1.00 95.19 139 HIS A C 1
ATOM 1135 O O . HIS A 1 139 ? -4.965 -6.200 -5.384 1.00 95.19 139 HIS A O 1
ATOM 1141 N N . ALA A 1 140 ? -6.013 -6.137 -7.374 1.00 94.06 140 ALA A N 1
ATOM 1142 C CA . ALA A 1 140 ? -5.219 -7.202 -7.980 1.00 94.06 140 ALA A CA 1
ATOM 1143 C C . ALA A 1 140 ? -3.818 -6.734 -8.403 1.00 94.06 140 ALA A C 1
ATOM 1145 O O . ALA A 1 140 ? -2.901 -7.544 -8.493 1.00 94.06 140 ALA A O 1
ATOM 1146 N N . MET A 1 141 ? -3.644 -5.443 -8.697 1.00 94.06 141 MET A N 1
ATOM 1147 C CA . MET A 1 141 ? -2.391 -4.927 -9.240 1.00 94.06 141 MET A CA 1
ATOM 1148 C C . MET A 1 141 ? -2.159 -3.447 -8.930 1.00 94.06 141 MET A C 1
ATOM 1150 O O . MET A 1 141 ? -3.103 -2.682 -8.734 1.00 94.06 141 MET A O 1
ATOM 1154 N N . ILE A 1 142 ? -0.887 -3.054 -8.941 1.00 94.81 142 ILE A N 1
ATOM 1155 C CA . ILE A 1 142 ? -0.401 -1.672 -8.849 1.00 94.81 142 ILE A CA 1
ATOM 1156 C C . ILE A 1 142 ? 0.652 -1.456 -9.938 1.00 94.81 142 ILE A C 1
ATOM 1158 O O . ILE A 1 142 ? 1.371 -2.392 -10.306 1.00 94.81 142 ILE A O 1
ATOM 1162 N N . ARG A 1 143 ? 0.725 -0.237 -10.473 1.00 93.19 143 ARG A N 1
ATOM 1163 C CA . ARG A 1 143 ? 1.722 0.166 -11.472 1.00 93.19 143 ARG A CA 1
ATOM 1164 C C . ARG A 1 143 ? 2.604 1.269 -10.903 1.00 93.19 143 ARG A C 1
ATOM 1166 O O . ARG A 1 143 ? 2.074 2.251 -10.398 1.00 93.19 143 ARG A O 1
ATOM 1173 N N . PHE A 1 144 ? 3.917 1.143 -11.012 1.00 91.00 144 PHE A N 1
ATOM 1174 C CA . PHE A 1 144 ? 4.876 2.171 -10.608 1.00 91.00 144 PHE A CA 1
ATOM 1175 C C . PHE A 1 144 ? 5.463 2.835 -11.845 1.00 91.00 144 PHE A C 1
ATOM 1177 O O . PHE A 1 144 ? 5.988 2.149 -12.718 1.00 91.00 144 PHE A O 1
ATOM 1184 N N . ASN A 1 145 ? 5.373 4.159 -11.921 1.00 89.75 145 ASN A N 1
ATOM 1185 C CA . ASN A 1 145 ? 5.950 4.932 -13.013 1.00 89.75 145 ASN A CA 1
ATOM 1186 C C . ASN A 1 145 ? 7.409 5.254 -12.686 1.00 89.75 145 ASN A C 1
ATOM 1188 O O . ASN A 1 145 ? 7.710 5.737 -11.594 1.00 89.75 145 ASN A O 1
ATOM 1192 N N . TYR A 1 146 ? 8.306 5.044 -13.645 1.00 87.12 146 TYR A N 1
ATOM 1193 C CA . TYR A 1 146 ? 9.708 5.427 -13.513 1.00 87.12 146 TYR A CA 1
ATOM 1194 C C . TYR A 1 146 ? 10.273 5.934 -14.840 1.00 87.12 146 TYR A C 1
ATOM 1196 O O . TYR A 1 146 ? 9.745 5.664 -15.923 1.00 87.12 146 TYR A O 1
ATOM 1204 N N . THR A 1 147 ? 11.352 6.708 -14.754 1.00 86.69 147 THR A N 1
ATOM 1205 C CA . THR A 1 147 ? 12.094 7.183 -15.923 1.00 86.69 147 THR A CA 1
ATOM 1206 C C . THR A 1 147 ? 13.347 6.351 -16.113 1.00 86.69 147 THR A C 1
ATOM 1208 O O . THR A 1 147 ? 14.118 6.150 -15.176 1.00 86.69 147 THR A O 1
ATOM 1211 N N . THR A 1 148 ? 13.573 5.875 -17.331 1.00 85.56 148 THR A N 1
ATOM 1212 C CA . THR A 1 148 ? 14.838 5.238 -17.697 1.00 85.56 148 THR A CA 1
ATOM 1213 C C . THR A 1 148 ? 15.906 6.291 -17.985 1.00 85.56 148 THR A C 1
ATOM 1215 O O . THR A 1 148 ? 15.598 7.470 -18.161 1.00 85.56 148 THR A O 1
ATOM 1218 N N . TYR A 1 149 ? 17.168 5.859 -18.059 1.00 83.88 149 TYR A N 1
ATOM 1219 C CA . TYR A 1 149 ? 18.315 6.716 -18.381 1.00 83.88 149 TYR A CA 1
ATOM 1220 C C . TYR A 1 149 ? 18.110 7.536 -19.669 1.00 83.88 149 TYR A C 1
ATOM 1222 O O . TYR A 1 149 ? 18.434 8.717 -19.711 1.00 83.88 149 TYR A O 1
ATOM 1230 N N . ASP A 1 150 ? 17.455 6.950 -20.674 1.00 88.25 150 ASP A N 1
ATOM 1231 C CA . ASP A 1 150 ? 17.132 7.611 -21.946 1.00 88.25 150 ASP A CA 1
ATOM 1232 C C . ASP A 1 150 ? 15.932 8.582 -21.848 1.00 88.25 150 ASP A C 1
ATOM 1234 O O . ASP A 1 150 ? 15.324 8.924 -22.865 1.00 88.25 150 ASP A O 1
ATOM 1238 N N . ILE A 1 151 ? 15.538 8.986 -20.631 1.00 84.12 151 ILE A N 1
ATOM 1239 C CA . ILE A 1 151 ? 14.424 9.910 -20.337 1.00 84.12 151 ILE A CA 1
ATOM 1240 C C . ILE A 1 151 ? 13.083 9.374 -20.877 1.00 84.12 151 ILE A C 1
ATOM 1242 O O . ILE A 1 151 ? 12.153 10.112 -21.207 1.00 84.12 151 ILE A O 1
ATOM 1246 N N . ARG A 1 152 ? 12.950 8.046 -20.974 1.00 84.31 152 ARG A N 1
ATOM 1247 C CA . ARG A 1 152 ? 11.688 7.405 -21.363 1.00 84.31 152 ARG A CA 1
ATOM 1248 C C . ARG A 1 152 ? 10.894 7.057 -20.119 1.00 84.31 152 ARG A C 1
ATOM 1250 O O . ARG A 1 152 ? 11.453 6.595 -19.131 1.00 84.31 152 ARG A O 1
ATOM 1257 N N . ARG A 1 153 ? 9.579 7.245 -20.187 1.00 83.12 153 ARG A N 1
ATOM 1258 C CA . ARG A 1 153 ? 8.656 6.818 -19.132 1.00 83.12 153 ARG A CA 1
ATOM 1259 C C . ARG A 1 153 ? 8.306 5.351 -19.334 1.00 83.12 153 ARG A C 1
ATOM 1261 O O . ARG A 1 153 ? 7.899 4.962 -20.430 1.00 83.12 153 ARG A O 1
ATOM 1268 N N . VAL A 1 154 ? 8.487 4.558 -18.288 1.00 87.69 154 VAL A N 1
ATOM 1269 C CA . VAL A 1 154 ? 8.182 3.125 -18.254 1.00 87.69 154 VAL A CA 1
ATOM 1270 C C . VAL A 1 154 ? 7.403 2.820 -16.972 1.00 87.69 154 VAL A C 1
ATOM 1272 O O . VAL A 1 154 ? 7.340 3.648 -16.060 1.00 87.69 154 VAL A O 1
ATOM 1275 N N . GLN A 1 155 ? 6.743 1.663 -16.942 1.00 89.50 155 GLN A N 1
ATOM 1276 C CA . GLN A 1 155 ? 5.939 1.209 -15.817 1.00 89.50 155 GLN A CA 1
ATOM 1277 C C . GLN A 1 155 ? 6.335 -0.195 -15.378 1.00 89.50 155 GLN A C 1
ATOM 1279 O O . GLN A 1 155 ? 6.393 -1.098 -16.213 1.00 89.50 155 GLN A O 1
ATOM 1284 N N . ASP A 1 156 ? 6.500 -0.373 -14.071 1.00 90.75 156 ASP A N 1
ATOM 1285 C CA . ASP A 1 156 ? 6.614 -1.684 -13.437 1.00 90.75 156 ASP A CA 1
ATOM 1286 C C . ASP A 1 156 ? 5.263 -2.099 -12.864 1.00 90.75 156 ASP A C 1
ATOM 1288 O O . ASP A 1 156 ? 4.560 -1.297 -12.246 1.00 90.75 156 ASP A O 1
ATOM 1292 N N . ILE A 1 157 ? 4.885 -3.360 -13.070 1.00 92.88 157 ILE A N 1
ATOM 1293 C CA . ILE A 1 157 ? 3.603 -3.905 -12.621 1.00 92.88 157 ILE A CA 1
ATOM 1294 C C . ILE A 1 157 ? 3.855 -4.922 -11.519 1.00 92.88 157 ILE A C 1
ATOM 1296 O O . ILE A 1 157 ? 4.608 -5.876 -11.712 1.00 92.88 157 ILE A O 1
ATOM 1300 N N . VAL A 1 158 ? 3.161 -4.754 -10.396 1.00 95.00 158 VAL A N 1
ATOM 1301 C CA . VAL A 1 158 ? 3.161 -5.727 -9.302 1.00 95.00 158 VAL A CA 1
ATOM 1302 C C . VAL A 1 158 ? 1.766 -6.317 -9.160 1.00 95.00 158 VAL A C 1
ATOM 1304 O O . VAL A 1 158 ? 0.781 -5.584 -9.050 1.00 95.00 158 VAL A O 1
ATOM 1307 N N . ASN A 1 159 ? 1.688 -7.647 -9.154 1.00 95.25 159 ASN A N 1
ATOM 1308 C CA . ASN A 1 159 ? 0.463 -8.411 -8.946 1.00 95.25 159 ASN A CA 1
ATOM 1309 C C . ASN A 1 159 ? 0.725 -9.553 -7.939 1.00 95.25 159 ASN A C 1
ATOM 1311 O O . ASN A 1 159 ? 1.381 -10.537 -8.306 1.00 95.25 159 ASN A O 1
ATOM 1315 N N . PRO A 1 160 ? 0.189 -9.458 -6.703 1.00 94.00 160 PRO A N 1
ATOM 1316 C CA . PRO A 1 160 ? 0.367 -10.448 -5.636 1.00 94.00 160 PRO A CA 1
ATOM 1317 C C . PRO A 1 160 ? -0.072 -11.870 -6.003 1.00 94.00 160 PRO A C 1
ATOM 1319 O O . PRO A 1 160 ? 0.467 -12.834 -5.467 1.00 94.00 160 PRO A O 1
ATOM 1322 N N . GLY A 1 161 ? -1.029 -12.015 -6.925 1.00 92.44 161 GLY A N 1
ATOM 1323 C CA . GLY A 1 161 ? -1.553 -13.308 -7.372 1.00 92.44 161 GLY A CA 1
ATOM 1324 C C . GLY A 1 161 ? -0.710 -14.005 -8.446 1.00 92.44 161 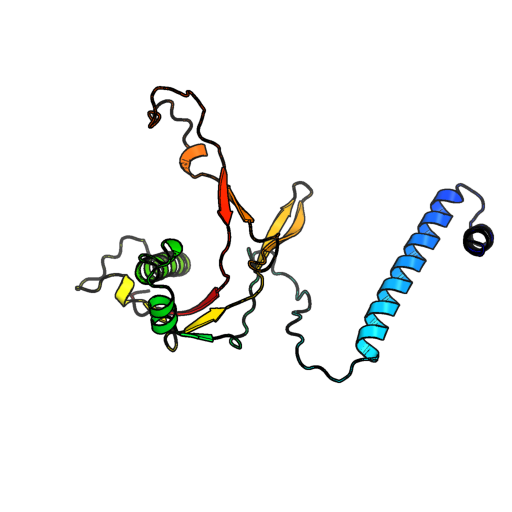GLY A C 1
ATOM 1325 O O . GLY A 1 161 ? -1.106 -15.058 -8.936 1.00 92.44 161 GLY A O 1
ATOM 1326 N N . THR A 1 162 ? 0.426 -13.429 -8.850 1.00 93.81 162 THR A N 1
ATOM 1327 C CA . THR A 1 162 ? 1.284 -13.961 -9.924 1.00 93.81 162 THR A CA 1
ATOM 1328 C C . THR A 1 162 ? 2.741 -14.084 -9.474 1.00 93.81 162 THR A C 1
ATOM 1330 O O . THR A 1 162 ? 3.101 -13.695 -8.364 1.00 93.81 162 THR A O 1
ATOM 1333 N N . SER A 1 163 ? 3.621 -14.581 -10.350 1.00 92.12 163 SER A N 1
ATOM 1334 C CA . SER A 1 163 ? 5.075 -14.556 -10.125 1.00 92.12 163 SER A CA 1
ATOM 1335 C C . SER A 1 163 ? 5.650 -13.134 -10.025 1.00 92.12 163 SER A C 1
ATOM 1337 O O . SER A 1 163 ? 6.714 -12.947 -9.438 1.00 92.12 163 SER A O 1
ATOM 1339 N N . HIS A 1 164 ? 4.939 -12.120 -10.528 1.00 90.94 164 HIS A N 1
ATOM 1340 C CA . HIS A 1 164 ? 5.313 -10.704 -10.456 1.00 90.94 164 HIS A CA 1
ATOM 1341 C C . HIS A 1 164 ? 4.859 -10.048 -9.138 1.00 90.94 164 HIS A C 1
ATOM 1343 O O . HIS A 1 164 ? 4.246 -8.982 -9.135 1.00 90.94 164 HIS A O 1
ATOM 1349 N N . CYS A 1 165 ? 5.132 -10.702 -8.007 1.00 94.00 165 CYS A N 1
ATOM 1350 C CA . CYS A 1 165 ? 4.779 -10.225 -6.663 1.00 94.00 165 CYS A CA 1
ATOM 1351 C C . CYS A 1 165 ? 5.991 -9.813 -5.814 1.00 94.00 165 CYS A C 1
ATOM 1353 O O . CYS A 1 165 ? 5.816 -9.278 -4.722 1.00 94.00 165 CYS A O 1
ATOM 1355 N N . ASN A 1 166 ? 7.213 -10.054 -6.287 1.00 95.25 166 ASN A N 1
ATOM 1356 C CA . ASN A 1 166 ? 8.432 -9.718 -5.555 1.00 95.25 166 ASN A CA 1
ATOM 1357 C C . ASN A 1 166 ? 8.921 -8.319 -5.939 1.00 95.25 166 ASN A C 1
ATOM 1359 O O . ASN A 1 166 ? 8.916 -7.960 -7.116 1.00 95.25 166 ASN A O 1
ATOM 1363 N N . VAL A 1 167 ? 9.365 -7.551 -4.948 1.00 93.81 167 VAL A N 1
ATOM 1364 C CA . VAL A 1 167 ? 9.894 -6.194 -5.110 1.00 93.81 167 VAL A CA 1
ATOM 1365 C C . VAL A 1 167 ? 11.271 -6.075 -4.471 1.00 93.81 167 VAL A C 1
ATOM 1367 O O . VAL A 1 167 ? 11.590 -6.759 -3.495 1.00 93.81 167 VAL A O 1
ATOM 1370 N N . MET A 1 168 ? 12.078 -5.180 -5.032 1.00 92.69 168 MET A N 1
ATOM 1371 C CA . MET A 1 168 ? 13.403 -4.834 -4.536 1.00 92.69 168 MET A CA 1
ATOM 1372 C C . MET A 1 168 ? 13.402 -3.363 -4.119 1.00 92.69 168 MET A C 1
ATOM 1374 O O . MET A 1 168 ? 12.944 -2.497 -4.862 1.00 92.69 168 MET A O 1
ATOM 1378 N N . LEU A 1 169 ? 13.891 -3.090 -2.918 1.00 89.12 169 LEU A N 1
ATOM 1379 C CA . LEU A 1 169 ? 13.927 -1.774 -2.288 1.00 89.12 169 LEU A CA 1
ATOM 1380 C C . LEU A 1 169 ? 15.380 -1.418 -1.984 1.00 89.12 169 LEU A C 1
ATOM 1382 O O . LEU A 1 169 ? 16.191 -2.299 -1.714 1.00 89.12 169 LEU A O 1
ATOM 1386 N N . LEU A 1 170 ? 15.719 -0.132 -1.998 1.00 88.75 170 LEU A N 1
ATOM 1387 C CA . LEU A 1 170 ? 17.033 0.310 -1.543 1.00 88.75 170 LEU A CA 1
ATOM 1388 C C . LEU A 1 170 ? 17.117 0.161 -0.017 1.00 88.75 170 LEU A C 1
ATOM 1390 O O . LEU A 1 170 ? 16.238 0.638 0.703 1.00 88.75 170 LEU A O 1
ATOM 1394 N N . SER A 1 171 ? 18.164 -0.502 0.470 1.00 83.56 171 SER A N 1
ATOM 1395 C CA . SER A 1 171 ? 18.461 -0.565 1.898 1.00 83.56 171 SER A CA 1
ATOM 1396 C C . SER A 1 171 ? 18.946 0.804 2.366 1.00 83.56 171 SER A C 1
ATOM 1398 O O . SER A 1 171 ? 19.909 1.340 1.819 1.00 83.56 171 SER A O 1
ATOM 1400 N N . GLY A 1 172 ? 18.305 1.371 3.391 1.00 67.94 172 GLY A N 1
ATOM 1401 C CA . GLY A 1 172 ? 18.703 2.669 3.954 1.00 67.94 172 GLY A CA 1
ATOM 1402 C C . GLY A 1 172 ? 20.139 2.688 4.500 1.00 67.94 172 GLY A C 1
ATOM 1403 O O . GLY A 1 172 ? 20.757 3.750 4.567 1.00 67.94 172 GLY A O 1
ATOM 1404 N N . GLU A 1 173 ? 20.697 1.516 4.814 1.00 55.22 173 GLU A N 1
ATOM 1405 C CA . GLU A 1 173 ? 22.063 1.345 5.324 1.00 55.22 173 GLU A CA 1
ATOM 1406 C C . GLU A 1 173 ? 23.139 1.512 4.240 1.00 55.22 173 GLU A C 1
ATOM 1408 O O . GLU A 1 173 ? 24.272 1.866 4.555 1.00 55.22 173 GLU A O 1
ATOM 1413 N N . ALA A 1 174 ? 22.794 1.354 2.956 1.00 49.53 174 ALA A N 1
ATOM 1414 C CA . ALA A 1 174 ? 23.741 1.516 1.846 1.00 49.53 174 ALA A CA 1
ATOM 1415 C C . ALA A 1 174 ? 24.219 2.969 1.662 1.00 49.53 174 ALA A C 1
ATOM 1417 O O . ALA A 1 174 ? 25.219 3.222 0.992 1.00 49.53 174 ALA A O 1
ATOM 1418 N N . THR A 1 175 ? 23.511 3.924 2.268 1.00 44.59 175 THR A N 1
ATOM 1419 C CA . THR A 1 175 ? 23.876 5.348 2.283 1.00 44.59 175 THR A CA 1
ATOM 1420 C C . THR A 1 175 ? 24.887 5.693 3.375 1.00 44.59 175 THR A C 1
ATOM 1422 O O . THR A 1 175 ? 25.474 6.772 3.344 1.00 44.59 175 THR A O 1
ATOM 1425 N N . ILE A 1 176 ? 25.127 4.785 4.325 1.00 47.75 176 ILE A N 1
ATOM 1426 C CA . ILE A 1 176 ? 26.129 4.964 5.369 1.00 47.75 176 ILE A CA 1
ATOM 1427 C C . ILE A 1 176 ? 27.351 4.135 4.971 1.00 47.75 176 ILE A C 1
ATOM 1429 O O . ILE A 1 176 ? 27.647 3.086 5.536 1.00 47.75 176 ILE A O 1
ATOM 1433 N N . GLN A 1 177 ? 28.125 4.652 4.016 1.00 45.72 177 GLN A N 1
ATOM 1434 C CA . GLN A 1 177 ? 29.567 4.406 4.025 1.00 45.72 177 GLN A CA 1
ATOM 1435 C C . GLN A 1 177 ? 30.149 5.105 5.264 1.00 45.72 177 GLN A C 1
ATOM 1437 O O . GLN A 1 177 ? 30.788 6.147 5.177 1.00 45.72 177 GLN A O 1
ATOM 1442 N N . SER A 1 178 ? 29.870 4.571 6.450 1.00 41.69 178 SER A N 1
ATOM 1443 C CA . SER A 1 178 ? 30.675 4.815 7.642 1.00 41.69 178 SER A CA 1
ATOM 1444 C C . SER A 1 178 ? 31.400 3.509 7.957 1.00 41.69 178 SER A C 1
ATOM 1446 O O . SER A 1 178 ? 30.753 2.462 7.964 1.00 41.69 178 SER A O 1
ATOM 1448 N N . PRO A 1 179 ? 32.712 3.522 8.246 1.00 44.12 179 PRO A N 1
ATOM 1449 C CA . PRO A 1 179 ? 33.498 2.317 8.541 1.00 44.12 179 PRO A CA 1
ATOM 1450 C C . PRO A 1 179 ? 33.126 1.604 9.859 1.00 44.12 179 PRO A C 1
ATOM 1452 O O . PRO A 1 179 ? 33.954 0.907 10.438 1.00 44.12 179 PRO A O 1
ATOM 1455 N N . SER A 1 180 ? 31.924 1.803 10.403 1.00 49.62 180 SER A N 1
ATOM 1456 C CA . SER A 1 180 ? 31.603 1.422 11.776 1.00 49.62 180 SER A CA 1
ATOM 1457 C C . SER A 1 180 ? 30.134 1.046 11.951 1.00 49.62 180 SER A C 1
ATOM 1459 O O . SER A 1 180 ? 29.384 1.701 12.673 1.00 49.62 180 SER A O 1
ATOM 1461 N N . THR A 1 181 ? 29.699 -0.051 11.346 1.00 46.66 181 THR A N 1
ATOM 1462 C CA . THR A 1 181 ? 28.547 -0.775 11.893 1.00 46.66 181 THR A CA 1
ATOM 1463 C C . THR A 1 181 ? 28.942 -2.233 11.991 1.00 46.66 181 THR A C 1
ATOM 1465 O O . THR A 1 181 ? 29.063 -2.951 11.005 1.00 46.66 181 THR A O 1
ATOM 1468 N N . LYS A 1 182 ? 29.305 -2.603 13.223 1.00 44.88 182 LYS A N 1
ATOM 1469 C CA . LYS A 1 182 ? 29.799 -3.918 13.614 1.00 44.88 182 LYS A CA 1
ATOM 1470 C C . LYS A 1 182 ? 28.818 -4.979 13.128 1.00 44.88 182 LYS A C 1
ATOM 1472 O O . LYS A 1 182 ? 27.656 -4.969 13.524 1.00 44.88 182 LYS A O 1
ATOM 1477 N N . ALA A 1 183 ? 29.317 -5.882 12.290 1.00 48.81 183 ALA A N 1
ATOM 1478 C CA . ALA A 1 183 ? 28.601 -7.062 11.853 1.00 48.81 183 ALA A CA 1
ATOM 1479 C C . ALA A 1 183 ? 28.062 -7.819 13.073 1.00 48.81 183 ALA A C 1
ATOM 1481 O O . ALA A 1 183 ? 28.821 -8.208 13.965 1.00 48.81 183 ALA A O 1
ATOM 1482 N N . LEU A 1 184 ? 26.754 -8.071 13.090 1.00 51.53 184 LEU A N 1
ATOM 1483 C CA . LEU A 1 184 ? 26.102 -9.007 14.003 1.00 51.53 184 LEU A CA 1
ATOM 1484 C C . LEU A 1 184 ? 26.420 -10.460 13.584 1.00 51.53 184 LEU A C 1
ATOM 1486 O O . LEU A 1 184 ? 25.527 -11.275 13.427 1.00 51.53 184 LEU A O 1
ATOM 1490 N N . HIS A 1 185 ? 27.689 -10.770 13.311 1.00 44.25 185 HIS A N 1
ATOM 1491 C CA . HIS A 1 185 ? 28.263 -12.115 13.295 1.00 44.25 185 HIS A CA 1
ATOM 1492 C C . HIS A 1 185 ? 29.779 -11.986 13.054 1.00 44.25 185 HIS A C 1
ATOM 1494 O O . HIS A 1 185 ? 30.173 -11.486 12.001 1.00 44.25 185 HIS A O 1
ATOM 1500 N N . PRO A 1 186 ? 30.660 -12.439 13.966 1.00 49.16 186 PRO A N 1
ATOM 1501 C CA . PRO A 1 186 ? 32.110 -12.263 13.818 1.00 49.16 186 PRO A CA 1
ATOM 1502 C C . PRO A 1 186 ? 32.763 -13.093 12.698 1.00 49.16 186 PRO A C 1
ATOM 1504 O O . PRO A 1 186 ? 33.981 -13.059 12.567 1.00 49.16 186 PRO A O 1
ATOM 1507 N N . SER A 1 187 ? 32.005 -13.884 11.927 1.00 53.69 187 SER A N 1
ATOM 1508 C CA . SER A 1 187 ? 32.570 -14.927 11.056 1.00 53.69 187 SER A CA 1
ATOM 1509 C C . SER A 1 187 ? 32.392 -14.724 9.548 1.00 53.69 187 SER A C 1
ATOM 1511 O O . SER A 1 187 ? 32.925 -15.525 8.786 1.00 53.69 187 SER A O 1
ATOM 1513 N N . LEU A 1 188 ? 31.712 -13.673 9.081 1.00 53.94 188 LEU A N 1
ATOM 1514 C CA . LEU A 1 188 ? 31.666 -13.342 7.651 1.00 53.94 188 LEU A CA 1
ATOM 1515 C C . LEU A 1 188 ? 31.743 -11.822 7.447 1.00 53.94 188 LEU A C 1
ATOM 1517 O O . LEU A 1 188 ? 30.758 -11.111 7.616 1.00 53.94 188 LEU A O 1
ATOM 1521 N N . ASN A 1 189 ? 32.920 -11.336 7.040 1.00 54.75 189 ASN A N 1
ATOM 1522 C CA . ASN A 1 189 ? 33.143 -9.989 6.500 1.00 54.75 189 ASN A CA 1
ATOM 1523 C C . ASN A 1 189 ? 32.447 -9.843 5.132 1.00 54.75 189 ASN A C 1
ATOM 1525 O O . ASN A 1 189 ? 33.108 -9.754 4.098 1.00 54.75 189 ASN A O 1
ATOM 1529 N N . VAL A 1 190 ? 31.116 -9.869 5.099 1.00 59.97 190 VAL A N 1
ATOM 1530 C CA . VAL A 1 190 ? 30.345 -9.584 3.885 1.00 59.97 190 VAL A CA 1
ATOM 1531 C C . VAL A 1 190 ? 29.725 -8.199 4.048 1.00 59.97 190 VAL A C 1
ATOM 1533 O O . VAL A 1 190 ? 28.979 -7.992 5.007 1.00 59.97 190 VAL A O 1
ATOM 1536 N N . PRO A 1 191 ? 30.038 -7.232 3.164 1.00 64.25 191 PRO A N 1
ATOM 1537 C CA . PRO A 1 191 ? 29.407 -5.921 3.216 1.00 64.25 191 PRO A CA 1
ATOM 1538 C C . PRO A 1 191 ? 27.881 -6.074 3.079 1.00 64.25 191 PRO A C 1
ATOM 1540 O O . PRO A 1 191 ? 27.427 -6.904 2.283 1.00 64.25 191 PRO A O 1
ATOM 1543 N N . PRO A 1 192 ? 27.082 -5.306 3.844 1.00 71.75 192 PRO A N 1
ATOM 1544 C CA . PRO A 1 192 ? 25.629 -5.405 3.795 1.00 71.75 192 PRO A CA 1
ATOM 1545 C C . PRO A 1 192 ? 25.135 -5.125 2.373 1.00 71.75 192 PRO A C 1
ATOM 1547 O O . PRO A 1 192 ? 25.575 -4.184 1.710 1.00 71.75 192 PRO A O 1
ATOM 1550 N N . HIS A 1 193 ? 24.239 -5.981 1.884 1.00 79.06 193 HIS A N 1
ATOM 1551 C CA . HIS A 1 193 ? 23.725 -5.877 0.525 1.00 79.06 19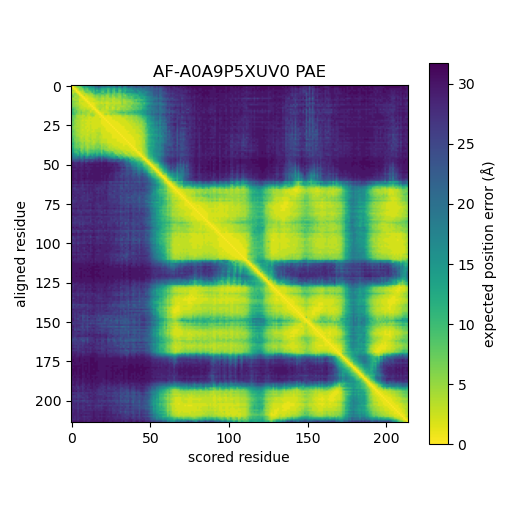3 HIS A CA 1
ATOM 1552 C C . HIS A 1 193 ? 22.919 -4.574 0.358 1.00 79.06 193 HIS A C 1
ATOM 1554 O O . HIS A 1 193 ? 22.083 -4.264 1.211 1.00 79.06 193 HIS A O 1
ATOM 1560 N N . PRO A 1 194 ? 23.106 -3.815 -0.739 1.00 87.06 194 PRO A N 1
ATOM 1561 C CA . PRO A 1 194 ? 22.494 -2.496 -0.886 1.00 87.06 194 PRO A CA 1
ATOM 1562 C C . PRO A 1 194 ? 20.976 -2.532 -1.088 1.00 87.06 194 PRO A C 1
ATOM 1564 O O . PRO A 1 194 ? 20.328 -1.493 -1.013 1.00 87.06 194 PRO A O 1
ATOM 1567 N N . TYR A 1 195 ? 20.397 -3.708 -1.332 1.00 89.12 195 TYR A N 1
ATOM 1568 C CA . TYR A 1 195 ? 18.966 -3.876 -1.569 1.00 89.12 195 TYR A CA 1
ATOM 1569 C C . TYR A 1 195 ? 18.301 -4.822 -0.572 1.00 89.12 195 TYR A C 1
ATOM 1571 O O . TYR A 1 195 ? 18.882 -5.836 -0.180 1.00 89.12 195 TYR A O 1
ATOM 1579 N N . ILE A 1 196 ? 17.052 -4.502 -0.241 1.00 91.38 196 ILE A N 1
ATOM 1580 C CA . ILE A 1 196 ? 16.113 -5.321 0.523 1.00 91.38 196 ILE A CA 1
ATOM 1581 C C . ILE A 1 196 ? 15.129 -5.952 -0.460 1.00 91.38 196 ILE A C 1
ATOM 1583 O O . ILE A 1 196 ? 14.648 -5.294 -1.381 1.00 91.38 196 ILE A O 1
ATOM 1587 N N . TYR A 1 197 ? 14.797 -7.217 -0.240 1.00 92.62 197 TYR A N 1
ATOM 1588 C CA . TYR A 1 197 ? 13.821 -7.942 -1.042 1.00 92.62 197 TYR A CA 1
ATOM 1589 C C . TYR A 1 197 ? 12.561 -8.184 -0.221 1.00 92.62 197 TYR A C 1
ATOM 1591 O O . TYR A 1 197 ? 12.639 -8.560 0.948 1.00 92.62 197 TYR A O 1
ATOM 1599 N N . ALA A 1 198 ? 11.400 -7.982 -0.833 1.00 92.94 198 ALA A N 1
ATOM 1600 C CA . ALA A 1 198 ? 10.117 -8.231 -0.195 1.00 92.94 198 ALA A CA 1
ATOM 1601 C C . ALA A 1 198 ? 9.150 -8.901 -1.169 1.00 92.94 198 ALA A C 1
ATOM 1603 O O . ALA A 1 198 ? 9.215 -8.698 -2.381 1.00 92.94 198 ALA A O 1
ATOM 1604 N N . LYS A 1 199 ? 8.221 -9.681 -0.622 1.00 94.44 199 LYS A N 1
ATOM 1605 C CA . LYS A 1 199 ? 7.096 -10.240 -1.368 1.00 94.44 199 LYS A CA 1
ATOM 1606 C C . LYS A 1 199 ? 5.837 -9.464 -1.014 1.00 94.44 199 LYS A C 1
ATOM 1608 O O . LYS A 1 199 ? 5.491 -9.339 0.158 1.00 94.44 199 LYS A O 1
ATOM 1613 N N . VAL A 1 200 ? 5.143 -8.956 -2.022 1.00 94.94 200 VAL A N 1
ATOM 1614 C CA . VAL A 1 200 ? 3.871 -8.256 -1.847 1.00 94.94 200 VAL A CA 1
ATOM 1615 C C . VAL A 1 200 ? 2.763 -9.288 -1.674 1.00 94.94 200 VAL A C 1
ATOM 1617 O O . VAL A 1 200 ? 2.508 -10.091 -2.568 1.00 94.94 200 VAL A O 1
ATOM 1620 N N . LEU A 1 201 ? 2.110 -9.264 -0.512 1.00 93.94 201 LEU A N 1
ATOM 1621 C CA . LEU A 1 201 ? 1.033 -10.197 -0.157 1.00 93.94 201 LEU A CA 1
ATOM 1622 C C . LEU A 1 201 ? -0.345 -9.703 -0.605 1.00 93.94 201 LEU A C 1
ATOM 1624 O O . LEU A 1 201 ? -1.232 -10.492 -0.913 1.00 93.94 201 LEU A O 1
ATOM 1628 N N . GLY A 1 202 ? -0.525 -8.388 -0.658 1.00 94.06 202 GLY A N 1
ATOM 1629 C CA . GLY A 1 202 ? -1.778 -7.768 -1.047 1.00 94.06 202 GLY A CA 1
ATOM 1630 C C . GLY A 1 202 ? -1.581 -6.290 -1.330 1.00 94.06 202 GLY A C 1
ATOM 1631 O O . GLY A 1 202 ? -0.637 -5.668 -0.845 1.00 94.06 202 GLY A O 1
ATOM 1632 N N . ILE A 1 203 ? -2.477 -5.745 -2.142 1.00 95.75 203 ILE A N 1
ATOM 1633 C CA . ILE A 1 203 ? -2.504 -4.332 -2.496 1.00 95.75 203 ILE A CA 1
ATOM 1634 C C . ILE A 1 203 ? -3.851 -3.803 -2.039 1.00 95.75 203 ILE A C 1
ATOM 1636 O O . ILE A 1 203 ? -4.890 -4.359 -2.390 1.00 95.75 203 ILE A O 1
ATOM 1640 N N . TYR A 1 204 ? -3.827 -2.728 -1.261 1.00 95.19 204 TYR A N 1
ATOM 1641 C CA . TYR A 1 204 ? -5.024 -2.136 -0.690 1.00 95.19 204 TYR A CA 1
ATOM 1642 C C . TYR A 1 204 ? -4.974 -0.624 -0.851 1.00 95.19 204 TYR A C 1
ATOM 1644 O O . TYR A 1 204 ? -3.908 -0.020 -0.726 1.00 95.19 204 TYR A O 1
ATOM 1652 N N . HIS A 1 205 ? -6.131 -0.015 -1.080 1.00 94.69 205 HIS A N 1
ATOM 1653 C CA . HIS A 1 205 ? -6.319 1.405 -0.809 1.00 94.69 205 HIS A CA 1
ATOM 1654 C C . HIS A 1 205 ? -7.341 1.581 0.310 1.00 94.69 205 HIS A C 1
ATOM 1656 O O . HIS A 1 205 ? -8.110 0.671 0.628 1.00 94.69 205 HIS A O 1
ATOM 1662 N N . VAL A 1 206 ? -7.326 2.752 0.933 1.00 94.75 206 VAL A N 1
ATOM 1663 C CA . VAL A 1 206 ? -8.192 3.063 2.062 1.00 94.75 206 VAL A CA 1
ATOM 1664 C C . VAL A 1 206 ? -8.593 4.527 2.017 1.00 94.75 206 VAL A C 1
ATOM 1666 O O . VAL A 1 206 ? -7.770 5.387 1.705 1.00 94.75 206 VAL A O 1
ATOM 1669 N N . ASN A 1 207 ? -9.852 4.798 2.349 1.00 93.94 207 ASN A N 1
ATOM 1670 C CA . ASN A 1 207 ? -10.338 6.156 2.543 1.00 93.94 207 ASN A CA 1
ATOM 1671 C C . ASN A 1 207 ? -10.178 6.518 4.014 1.00 93.94 207 ASN A C 1
ATOM 1673 O O . ASN A 1 207 ? -10.626 5.784 4.901 1.00 93.94 207 ASN A O 1
ATOM 1677 N N . VAL A 1 208 ? -9.529 7.647 4.262 1.00 92.94 208 VAL A N 1
ATOM 1678 C CA . VAL A 1 208 ? -9.104 8.052 5.597 1.00 92.94 208 VAL A CA 1
ATOM 1679 C C . VAL A 1 208 ? -9.627 9.444 5.901 1.00 92.94 208 VAL A C 1
ATOM 1681 O O . VAL A 1 208 ? -9.541 10.336 5.060 1.00 92.94 208 VAL A O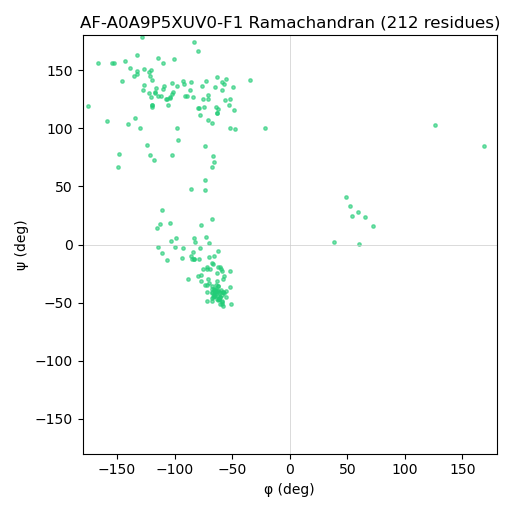 1
ATOM 1684 N N . ILE A 1 209 ? -10.127 9.623 7.120 1.00 91.31 209 ILE A N 1
ATOM 1685 C CA . ILE A 1 209 ? -10.479 10.920 7.690 1.00 91.31 209 ILE A CA 1
ATOM 1686 C C . ILE A 1 209 ? -9.426 11.251 8.748 1.00 91.31 209 ILE A C 1
ATOM 1688 O O . ILE A 1 209 ? -9.186 10.453 9.658 1.00 91.31 209 ILE A O 1
ATOM 1692 N N . TYR A 1 210 ? -8.796 12.416 8.606 1.00 90.06 210 TYR A N 1
ATOM 1693 C CA . TYR A 1 210 ? -7.854 12.969 9.576 1.00 90.06 210 TYR A CA 1
ATOM 1694 C C . TYR A 1 210 ? -8.529 14.096 10.360 1.00 90.06 210 TYR A C 1
ATOM 1696 O O . TYR A 1 210 ? -9.081 15.012 9.756 1.00 90.06 210 TYR A O 1
ATOM 1704 N N . THR A 1 211 ? -8.495 14.017 11.691 1.00 87.62 211 THR A N 1
ATOM 1705 C CA . THR A 1 211 ? -9.135 14.994 12.597 1.00 87.62 211 THR A CA 1
ATOM 1706 C C . THR A 1 211 ? -8.131 15.760 13.459 1.00 87.62 211 THR A C 1
ATOM 1708 O O . THR A 1 211 ? -8.511 16.345 14.471 1.00 87.62 211 THR A O 1
ATOM 1711 N N . GLY A 1 212 ? -6.840 15.699 13.129 1.00 80.00 212 GLY A N 1
ATOM 1712 C CA . GLY A 1 212 ? -5.815 16.455 13.846 1.00 80.00 212 GLY A CA 1
ATOM 1713 C C . GLY A 1 212 ? -5.689 17.900 13.355 1.00 80.00 212 GLY A C 1
ATOM 1714 O O . GLY A 1 212 ? -6.332 18.276 12.372 1.00 80.00 212 GLY A O 1
ATOM 1715 N N . PRO A 1 213 ? -4.853 18.713 14.023 1.00 70.44 213 PRO A N 1
ATOM 1716 C CA . PRO A 1 213 ? -4.565 20.068 13.573 1.00 70.44 213 PRO A CA 1
ATOM 1717 C C . PRO A 1 213 ? -3.876 20.037 12.201 1.00 70.44 213 PRO A C 1
ATOM 1719 O O . PRO A 1 213 ? -3.091 19.122 11.911 1.00 70.44 213 PRO A O 1
ATOM 1722 N N . GLY A 1 214 ? -4.196 21.026 11.369 1.00 58.66 214 GLY A N 1
ATOM 1723 C CA . GLY A 1 214 ? -3.685 21.224 10.015 1.00 58.66 214 GLY A CA 1
ATOM 1724 C C . GLY A 1 214 ? -3.617 22.702 9.678 1.00 58.66 214 GLY A C 1
ATOM 1725 O O . GLY A 1 214 ? -4.372 23.476 10.310 1.00 58.66 214 GLY A O 1
#

Organism: NCBI:txid64659

Radius of gyration: 26.67 Å; Cα contacts (8 Å, |Δi|>4): 192; chains: 1; bounding box: 56×45×82 Å

pLDDT: mean 77.3, std 17.89, range [36.84, 96.38]